Protein AF-A0A7C1IXC2-F1 (afdb_monomer)

Nearest PDB structures (foldseek):
  6eio-assembly1_A  TM=8.697E-01  e=2.582E-13  uncultured bacterium
  4y61-assembly1_A  TM=8.904E-01  e=3.342E-05  Mus musculus
  4yfe-assembly2_B  TM=8.820E-01  e=3.529E-05  Mus musculus
  7ceg-assembly1_A  TM=8.856E-01  e=4.385E-05  Mus musculus
  6mfa-assembly1_A  TM=8.092E-01  e=8.229E-04  Homo sapiens

Radius of gyration: 26.15 Å; Cα contacts (8 Å, |Δi|>4): 599; chains: 1; bounding box: 71×45×81 Å

Sequence (298 aa):
MRTPIKQFQQTKGGGMKKSLLRNAFYALALSFLVFGTAGWLGGCSDNSVQPESVAPSQPTNLTVVQVDSNTAQLAWSASADNVVVAGYNVYRGDTLPPPPVLIGTTPVNSFRDTTLVSGSTYTWTVEAFDCSGNLSARSDPADTGTIGPPPSDTAILRSAAAFAIFAAAGITNTGPSTVNGDMGMTPGTSVVGFPPGTLNGTLHVNDAVATQAKLDWQNAYNDLVGRACDVVSPSLNGTLTPQVYCFPSTAGVGTLTLSGAGVYVFQIGSALSSASNASVTLTNGATADKVFWVVGSS

Mean predicted aligned error: 16.31 Å

Secondary structure (DSSP, 8-state):
------------------------------------------------SS---PPPPPPEEEEEEEE-SS-EEEEEEPP--SS-EEEEEEEE--SSSSPPEEEEEESSSEEEE--PPTT-EEEEEEEEEETT--BPPPPPPEEEEESSSPPPTT-TTGGGGGEEEEESSEEE--SS-EEESEEEESS--EEE-TTTSEEES-EEESSHHHHHHHHHHHHHHHHHHHSPPSEES--SSSEE-SSEEEESS-EEEEEEEEESSS-EEEEEEEEEEEEEEEEEEEETT--GGGEEEEEEE-

Structure (mmCIF, N/CA/C/O backbone):
data_AF-A0A7C1IXC2-F1
#
_entry.id   AF-A0A7C1IXC2-F1
#
loop_
_atom_site.group_PDB
_atom_site.id
_atom_site.type_symbol
_atom_site.label_atom_id
_atom_site.label_alt_id
_atom_site.label_comp_id
_atom_site.label_asym_id
_atom_site.label_entity_id
_atom_site.label_seq_id
_atom_site.pdbx_PDB_ins_code
_atom_site.Cartn_x
_atom_site.Cartn_y
_atom_site.Cartn_z
_atom_site.occupancy
_atom_site.B_iso_or_equiv
_atom_site.auth_seq_id
_atom_site.auth_comp_id
_atom_site.auth_asym_id
_atom_site.auth_atom_id
_atom_site.pdbx_PDB_model_num
ATOM 1 N N . MET A 1 1 ? -5.588 0.864 45.689 1.00 35.81 1 MET A N 1
ATOM 2 C CA . MET A 1 1 ? -4.964 2.200 45.799 1.00 35.81 1 MET A CA 1
ATOM 3 C C . MET A 1 1 ? -4.538 2.632 44.404 1.00 35.81 1 MET A C 1
ATOM 5 O O . MET A 1 1 ? -3.725 1.953 43.798 1.00 35.81 1 MET A O 1
ATOM 9 N N . ARG A 1 2 ? -5.185 3.670 43.861 1.00 29.42 2 ARG A N 1
ATOM 10 C CA . ARG A 1 2 ? -4.834 4.337 42.591 1.00 29.42 2 ARG A CA 1
ATOM 11 C C . ARG A 1 2 ? -3.646 5.278 42.855 1.00 29.42 2 ARG A C 1
ATOM 13 O O . ARG A 1 2 ? -3.600 5.849 43.943 1.00 29.42 2 ARG A O 1
ATOM 20 N N . THR A 1 3 ? -2.692 5.463 41.935 1.00 24.84 3 THR A N 1
ATOM 21 C CA . THR A 1 3 ? -2.493 6.634 41.016 1.00 24.84 3 THR A CA 1
ATOM 22 C C . THR A 1 3 ? -0.949 6.795 40.836 1.00 24.84 3 THR A C 1
ATOM 24 O O . THR A 1 3 ? -0.255 6.349 41.750 1.00 24.84 3 THR A O 1
ATOM 27 N N . PRO A 1 4 ? -0.341 7.519 39.859 1.00 32.75 4 PRO A N 1
ATOM 28 C CA . PRO A 1 4 ? -0.565 7.704 38.411 1.00 32.75 4 PRO A CA 1
ATOM 29 C C . PRO A 1 4 ? 0.688 7.479 37.503 1.00 32.75 4 PRO A C 1
ATOM 31 O O . PRO A 1 4 ? 1.826 7.375 37.950 1.00 32.75 4 PRO A O 1
ATOM 34 N N . ILE A 1 5 ? 0.409 7.522 36.193 1.00 24.17 5 ILE A N 1
ATOM 35 C CA . ILE A 1 5 ? 1.200 7.966 35.021 1.00 24.17 5 ILE A CA 1
ATOM 36 C C . ILE A 1 5 ? 2.470 8.796 35.319 1.00 24.17 5 ILE A C 1
ATOM 38 O O . ILE A 1 5 ? 2.406 9.814 36.010 1.00 24.17 5 ILE A O 1
ATOM 42 N N . LYS A 1 6 ? 3.578 8.472 34.628 1.00 24.75 6 LYS A N 1
ATOM 43 C CA . LYS A 1 6 ? 4.598 9.457 34.225 1.00 24.75 6 LYS A CA 1
ATOM 44 C C . LYS A 1 6 ? 4.952 9.333 32.742 1.00 24.75 6 LYS A C 1
ATOM 46 O O . LYS A 1 6 ? 5.327 8.271 32.258 1.00 24.75 6 LYS A O 1
ATOM 51 N N . GLN A 1 7 ? 4.803 10.472 32.073 1.00 23.97 7 GLN A N 1
ATOM 52 C CA . GLN A 1 7 ? 5.211 10.797 30.714 1.00 23.97 7 GLN A CA 1
ATOM 53 C C . GLN A 1 7 ? 6.730 10.720 30.495 1.00 23.97 7 GLN A C 1
ATOM 55 O O . GLN A 1 7 ? 7.524 10.888 31.420 1.00 23.97 7 GLN A O 1
ATOM 60 N N . PHE A 1 8 ? 7.066 10.553 29.213 1.00 22.19 8 PHE A N 1
ATOM 61 C CA . PHE A 1 8 ? 8.256 10.997 28.486 1.00 22.19 8 PHE A CA 1
ATOM 62 C C . PHE A 1 8 ? 9.213 11.958 29.212 1.00 22.19 8 PHE A C 1
ATOM 64 O O . PHE A 1 8 ? 8.837 13.049 29.640 1.00 22.19 8 PHE A O 1
ATOM 71 N N . GLN A 1 9 ? 10.497 11.602 29.184 1.00 24.12 9 GLN A N 1
ATOM 72 C CA . GLN A 1 9 ? 11.625 12.521 29.324 1.00 24.12 9 GLN A CA 1
ATOM 73 C C . GLN A 1 9 ? 12.635 12.202 28.214 1.00 24.12 9 GLN A C 1
ATOM 75 O O . GLN A 1 9 ? 13.296 11.168 28.232 1.00 24.12 9 GLN A O 1
ATOM 80 N N . GLN A 1 10 ? 12.727 13.105 27.239 1.00 24.91 10 GLN A N 1
ATOM 81 C CA . GLN A 1 10 ? 13.863 13.233 26.334 1.00 24.91 10 GLN A CA 1
ATOM 82 C C . GLN A 1 10 ? 14.976 13.948 27.109 1.00 24.91 10 GLN A C 1
ATOM 84 O O . GLN A 1 10 ? 14.790 15.088 27.531 1.00 24.91 10 GLN A O 1
ATOM 89 N N . THR A 1 11 ? 16.129 13.310 27.304 1.00 28.92 11 THR A N 1
ATOM 90 C CA . THR A 1 11 ? 17.316 13.974 27.860 1.00 28.92 11 THR A CA 1
ATOM 91 C C . THR A 1 11 ? 18.296 14.321 26.741 1.00 28.92 11 THR A C 1
ATOM 93 O O . THR A 1 11 ? 18.667 13.493 25.911 1.00 28.92 11 THR A O 1
ATOM 96 N N . LYS A 1 12 ? 18.684 15.600 26.705 1.00 26.12 12 LYS A N 1
ATOM 97 C CA . LYS A 1 12 ? 19.646 16.209 25.782 1.00 26.12 12 LYS A CA 1
ATOM 98 C C . LYS A 1 12 ? 20.901 16.593 26.572 1.00 26.12 12 LYS A C 1
ATOM 100 O O . LYS A 1 12 ? 20.788 17.231 27.613 1.00 26.12 12 LYS A O 1
ATOM 105 N N . GLY A 1 13 ? 22.072 16.271 26.020 1.00 27.61 13 GLY A N 1
ATOM 106 C CA . GLY A 1 13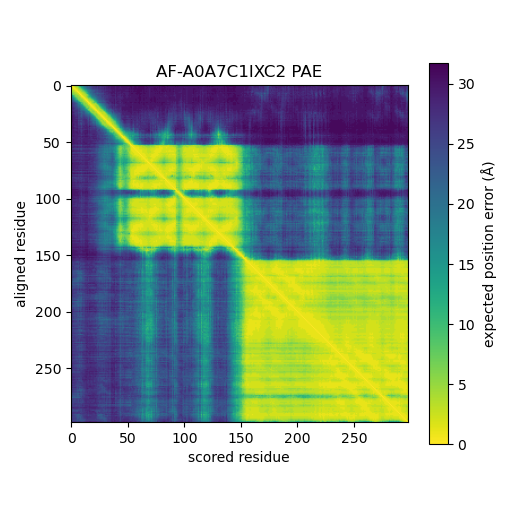 ? 23.402 16.700 26.482 1.00 27.61 13 GLY A CA 1
ATOM 107 C C . GLY A 1 13 ? 24.223 15.537 27.046 1.00 27.61 13 GLY A C 1
ATOM 108 O O . GLY A 1 13 ? 23.727 14.766 27.849 1.00 27.61 13 GLY A O 1
ATOM 109 N N . GLY A 1 14 ? 25.480 15.307 26.685 1.00 25.05 14 GLY A N 1
ATOM 110 C CA . GLY A 1 14 ? 26.416 15.992 25.803 1.00 25.05 14 GLY A CA 1
ATOM 111 C C . GLY A 1 14 ? 27.758 15.269 25.960 1.00 25.05 14 GLY A C 1
ATOM 112 O O . GLY A 1 14 ? 28.142 14.918 27.071 1.00 25.05 14 GLY A O 1
ATOM 113 N N . GLY A 1 15 ? 28.451 14.988 24.858 1.00 25.72 15 GLY A N 1
ATOM 114 C CA . GLY A 1 15 ? 29.711 14.246 24.891 1.00 25.72 15 GLY A CA 1
ATOM 115 C C . GLY A 1 15 ? 30.224 13.923 23.495 1.00 25.72 15 GLY A C 1
ATOM 116 O O . GLY A 1 15 ? 30.281 12.763 23.106 1.00 25.72 15 GLY A O 1
ATOM 117 N N . MET A 1 16 ? 30.573 14.954 22.719 1.00 22.44 16 MET A N 1
ATOM 118 C CA . MET A 1 16 ? 31.291 14.777 21.455 1.00 22.44 16 MET A CA 1
ATOM 119 C C . MET A 1 16 ? 32.694 14.231 21.736 1.00 22.44 16 MET A C 1
ATOM 121 O O . MET A 1 16 ? 33.599 14.979 22.102 1.00 22.44 16 MET A O 1
ATOM 125 N N . LYS A 1 17 ? 32.890 12.931 21.514 1.00 28.75 17 LYS A N 1
ATOM 126 C CA . LYS A 1 17 ? 34.211 12.363 21.240 1.00 28.75 17 LYS A CA 1
ATOM 127 C C . LYS A 1 17 ? 34.357 12.241 19.727 1.00 28.75 17 LYS A C 1
ATOM 129 O O . LYS A 1 17 ? 33.698 11.424 19.094 1.00 28.75 17 LYS A O 1
ATOM 134 N N . LYS A 1 18 ? 35.208 13.096 19.152 1.00 27.45 18 LYS A N 1
ATOM 135 C CA . LYS A 1 18 ? 35.688 12.974 17.773 1.00 27.45 18 LYS A CA 1
ATOM 136 C C . LYS A 1 18 ? 36.485 11.675 17.654 1.00 27.45 18 LYS A C 1
ATOM 138 O O . LYS A 1 18 ? 37.585 11.579 18.183 1.00 27.45 18 LYS A O 1
ATOM 143 N N . SER A 1 19 ? 35.936 10.708 16.936 1.00 24.22 19 SER A N 1
ATOM 144 C CA . SER A 1 19 ? 36.700 9.663 16.268 1.00 24.22 19 SER A CA 1
ATOM 145 C C . SER A 1 19 ? 35.993 9.378 14.954 1.00 24.22 19 SER A C 1
ATOM 147 O O . SER A 1 19 ? 34.822 9.014 14.940 1.00 24.22 19 SER A O 1
ATOM 149 N N . LEU A 1 20 ? 36.714 9.647 13.870 1.00 26.30 20 LEU A N 1
ATOM 150 C CA . LEU A 1 20 ? 36.364 9.386 12.479 1.00 26.30 20 LEU A CA 1
ATOM 151 C C . LEU A 1 20 ? 35.671 8.031 12.317 1.00 26.30 20 LEU A C 1
ATOM 153 O O . LEU A 1 20 ? 36.182 7.065 12.866 1.00 26.30 20 LEU A O 1
ATOM 157 N N . LEU A 1 21 ? 34.592 7.964 11.527 1.00 24.42 21 LEU A N 1
ATOM 158 C CA . LEU A 1 21 ? 34.269 6.838 10.639 1.00 24.42 21 LEU A CA 1
ATOM 159 C C . LEU A 1 21 ? 33.118 7.227 9.682 1.00 24.42 21 LEU A C 1
ATOM 161 O O . LEU A 1 21 ? 31.994 7.499 10.085 1.00 24.42 21 LEU A O 1
ATOM 165 N N . ARG A 1 22 ? 33.515 7.313 8.408 1.00 28.02 22 ARG A N 1
ATOM 166 C CA . ARG A 1 22 ? 32.809 7.250 7.115 1.00 28.02 22 ARG A CA 1
ATOM 167 C C . ARG A 1 22 ? 31.275 7.108 7.081 1.00 28.02 22 ARG A C 1
ATOM 169 O O . ARG A 1 22 ? 30.705 6.178 7.637 1.00 28.02 22 ARG A O 1
ATOM 176 N N . ASN A 1 23 ? 30.678 7.956 6.235 1.00 23.94 23 ASN A N 1
ATOM 177 C CA . ASN A 1 23 ? 29.365 7.811 5.600 1.00 23.94 23 ASN A CA 1
ATOM 178 C C . ASN A 1 23 ? 29.093 6.363 5.158 1.00 23.94 23 ASN A C 1
ATOM 180 O O . ASN A 1 23 ? 29.717 5.871 4.217 1.00 23.94 23 ASN A O 1
ATOM 184 N N . ALA A 1 24 ? 28.125 5.714 5.800 1.00 24.58 24 ALA A N 1
ATOM 185 C CA . ALA A 1 24 ? 27.505 4.498 5.302 1.00 24.58 24 ALA A CA 1
ATOM 186 C C . ALA A 1 24 ? 26.377 4.888 4.335 1.00 24.58 24 ALA A C 1
ATOM 188 O O . ALA A 1 24 ? 25.248 5.149 4.745 1.00 24.58 24 ALA A O 1
ATOM 189 N N . PHE A 1 25 ? 26.699 4.956 3.043 1.00 26.06 25 PHE A N 1
ATOM 190 C CA . PHE A 1 25 ? 25.700 4.742 2.001 1.00 26.06 25 PHE A CA 1
ATOM 191 C C . PHE A 1 25 ? 25.325 3.257 2.043 1.00 26.06 25 PHE A C 1
ATOM 193 O O . PHE A 1 25 ? 26.186 2.393 1.884 1.00 26.06 25 PHE A O 1
ATOM 200 N N . TYR A 1 26 ? 24.051 2.964 2.295 1.00 22.41 26 TYR A N 1
ATOM 201 C CA . TYR A 1 26 ? 23.501 1.622 2.148 1.00 22.41 26 TYR A CA 1
ATOM 202 C C . TYR A 1 26 ? 23.489 1.258 0.658 1.00 22.41 26 TYR A C 1
ATOM 204 O O . TYR A 1 26 ? 22.604 1.673 -0.083 1.00 22.41 26 TYR A O 1
ATOM 212 N N . ALA A 1 27 ? 24.484 0.487 0.227 1.00 22.69 27 ALA A N 1
ATOM 213 C CA . ALA A 1 27 ? 24.379 -0.363 -0.948 1.00 22.69 27 ALA A CA 1
ATOM 214 C C . ALA A 1 27 ? 23.767 -1.689 -0.484 1.00 22.69 27 ALA A C 1
ATOM 216 O O . ALA A 1 27 ? 24.377 -2.416 0.301 1.00 22.69 27 ALA A O 1
ATOM 217 N N . LEU A 1 28 ? 22.550 -1.995 -0.931 1.00 24.67 28 LEU A N 1
ATOM 218 C CA . LEU A 1 28 ? 21.996 -3.336 -0.785 1.00 24.67 28 LEU A CA 1
ATOM 219 C C . LEU A 1 28 ? 22.664 -4.213 -1.851 1.00 24.67 28 LEU A C 1
ATOM 221 O O . LEU A 1 28 ? 22.266 -4.228 -3.010 1.00 24.67 28 LEU A O 1
ATOM 225 N N . ALA A 1 29 ? 23.738 -4.889 -1.452 1.00 24.17 29 ALA A N 1
ATOM 226 C CA . ALA A 1 29 ? 24.282 -6.016 -2.187 1.00 24.17 29 ALA A CA 1
ATOM 227 C C . ALA A 1 29 ? 23.335 -7.209 -1.996 1.00 24.17 29 ALA A C 1
ATOM 229 O O . ALA A 1 29 ? 23.138 -7.665 -0.869 1.00 24.17 29 ALA A O 1
ATOM 230 N N . LEU A 1 30 ? 22.753 -7.714 -3.083 1.00 24.73 30 LEU A N 1
ATOM 231 C CA . LEU A 1 30 ? 22.139 -9.038 -3.107 1.00 24.73 30 LEU A CA 1
ATOM 232 C C . LEU A 1 30 ? 23.127 -9.989 -3.790 1.00 24.73 30 LEU A C 1
ATOM 234 O O . LEU A 1 30 ? 23.385 -9.864 -4.985 1.00 24.73 30 LEU A O 1
ATOM 238 N N . SER A 1 31 ? 23.683 -10.928 -3.024 1.00 28.64 31 SER A N 1
ATOM 239 C CA . SER A 1 31 ? 24.556 -11.988 -3.532 1.00 28.64 31 SER A CA 1
ATOM 240 C C . SER A 1 31 ? 23.881 -13.354 -3.382 1.00 28.64 31 SER A C 1
ATOM 242 O O . SER A 1 31 ? 23.710 -13.837 -2.270 1.00 28.64 31 SER A O 1
ATOM 244 N N . PHE A 1 32 ? 23.578 -13.943 -4.542 1.00 27.11 32 PHE A N 1
ATOM 245 C CA . PHE A 1 32 ? 23.607 -15.361 -4.930 1.00 27.11 32 PHE A CA 1
ATOM 246 C C . PHE A 1 32 ? 22.797 -16.439 -4.185 1.00 27.11 32 PHE A C 1
ATOM 248 O O . PHE A 1 32 ? 23.094 -16.822 -3.058 1.00 27.11 32 PHE A O 1
ATOM 255 N N . LEU A 1 33 ? 21.967 -17.135 -4.974 1.00 25.70 33 LEU A N 1
ATOM 256 C CA . LEU A 1 33 ? 21.911 -18.596 -4.936 1.00 25.70 33 LEU A CA 1
ATOM 257 C C . LEU A 1 33 ? 21.921 -19.155 -6.364 1.00 25.70 33 LEU A C 1
ATOM 259 O O . LEU A 1 33 ? 21.027 -18.901 -7.167 1.00 25.70 33 LEU A O 1
ATOM 263 N N . VAL A 1 34 ? 22.984 -19.896 -6.670 1.00 31.62 34 VAL A N 1
ATOM 264 C CA . VAL A 1 34 ? 23.102 -20.750 -7.851 1.00 31.62 34 VAL A CA 1
ATOM 265 C C . VAL A 1 34 ? 22.237 -21.986 -7.607 1.00 31.62 34 VAL A C 1
ATOM 267 O O . VAL A 1 34 ? 22.517 -22.750 -6.688 1.00 31.62 34 VAL A O 1
ATOM 270 N N . PHE A 1 35 ? 21.245 -22.227 -8.461 1.00 34.16 35 PHE A N 1
ATOM 271 C CA . PHE A 1 35 ? 20.795 -23.583 -8.764 1.00 34.16 35 PHE A CA 1
ATOM 272 C C . PHE A 1 35 ? 21.113 -23.855 -10.227 1.00 34.16 35 PHE A C 1
ATOM 274 O O . PHE A 1 35 ? 20.468 -23.336 -11.134 1.00 34.16 35 PHE A O 1
ATOM 281 N N . GLY A 1 36 ? 22.145 -24.665 -10.447 1.00 30.14 36 GLY A N 1
ATOM 282 C CA . GLY A 1 36 ? 22.363 -25.295 -11.733 1.00 30.14 36 GLY A CA 1
ATOM 283 C C . GLY A 1 36 ? 21.300 -26.363 -11.962 1.00 30.14 36 GLY A C 1
ATOM 284 O O . GLY A 1 36 ? 21.203 -27.319 -11.199 1.00 30.14 36 GLY A O 1
ATOM 285 N N . THR A 1 37 ? 20.563 -26.237 -13.058 1.00 32.25 37 THR A N 1
ATOM 286 C CA . THR A 1 37 ? 20.347 -27.373 -13.956 1.00 32.25 37 THR A CA 1
ATOM 287 C C . THR A 1 37 ? 20.748 -26.905 -15.350 1.00 32.25 37 THR A C 1
ATOM 289 O O . THR A 1 37 ? 20.451 -25.785 -15.757 1.00 32.25 37 THR A O 1
ATOM 292 N N . ALA A 1 38 ? 21.574 -27.713 -16.005 1.00 38.53 38 ALA A N 1
ATOM 293 C CA . ALA A 1 38 ? 22.272 -27.375 -17.233 1.00 38.53 38 ALA A CA 1
ATOM 294 C C . ALA A 1 38 ? 21.306 -27.008 -18.371 1.00 38.53 38 ALA A C 1
ATOM 296 O O . ALA A 1 38 ? 20.404 -27.773 -18.703 1.00 38.53 38 ALA A O 1
ATOM 297 N N . GLY A 1 39 ? 21.559 -25.860 -18.998 1.00 34.97 39 GLY A N 1
ATOM 298 C CA . GLY A 1 39 ? 20.841 -25.376 -20.171 1.00 34.97 39 GLY A CA 1
ATOM 299 C C . GLY A 1 39 ? 21.551 -24.172 -20.782 1.00 34.97 39 GLY A C 1
ATOM 300 O O . GLY A 1 39 ? 21.072 -23.057 -20.656 1.00 34.97 39 GLY A O 1
ATOM 301 N N . TRP A 1 40 ? 22.696 -24.441 -21.418 1.00 32.59 40 TRP A N 1
ATOM 302 C CA . TRP A 1 40 ? 23.497 -23.552 -22.275 1.00 32.59 40 TRP A CA 1
ATOM 303 C C . TRP A 1 40 ? 24.165 -22.333 -21.613 1.00 32.59 40 TRP A C 1
ATOM 305 O O . TRP A 1 40 ? 23.626 -21.235 -21.533 1.00 32.59 40 TRP A O 1
ATOM 315 N N . LEU A 1 41 ? 25.437 -22.530 -21.245 1.00 39.84 41 LEU A N 1
ATOM 316 C CA . LEU A 1 41 ? 26.442 -21.470 -21.166 1.00 39.84 41 LEU A CA 1
ATOM 317 C C . LEU A 1 41 ? 26.639 -20.868 -22.567 1.00 39.84 41 LEU A C 1
ATOM 319 O O . LEU A 1 41 ? 27.466 -21.346 -23.341 1.00 39.84 41 LEU A O 1
ATOM 323 N N . GLY A 1 42 ? 25.908 -19.806 -22.888 1.00 45.84 42 GLY A N 1
ATOM 324 C CA . GLY A 1 42 ? 26.356 -18.822 -23.872 1.00 45.84 42 GLY A CA 1
ATOM 325 C C . GLY A 1 42 ? 27.424 -17.942 -23.229 1.00 45.84 42 GLY A C 1
ATOM 326 O O . GLY A 1 42 ? 27.159 -16.794 -22.895 1.00 45.84 42 GLY A O 1
ATOM 327 N N . GLY A 1 43 ? 28.597 -18.509 -22.941 1.00 47.22 43 GLY A N 1
ATOM 328 C CA . GLY A 1 43 ? 29.726 -17.735 -22.441 1.00 47.22 43 GLY A CA 1
ATOM 329 C C . GLY A 1 43 ? 30.221 -16.793 -23.533 1.00 47.22 43 GLY A C 1
ATOM 330 O O . GLY A 1 43 ? 30.548 -17.253 -24.627 1.00 47.22 43 GLY A O 1
ATOM 331 N N . CYS A 1 44 ? 30.296 -15.497 -23.225 1.00 55.03 44 CYS A N 1
ATOM 332 C CA . CYS A 1 44 ? 31.112 -14.538 -23.962 1.00 55.03 44 CYS A CA 1
ATOM 333 C C . CYS A 1 44 ? 32.548 -15.082 -24.034 1.00 55.03 44 CYS A C 1
ATOM 335 O O . CYS A 1 44 ? 33.315 -14.942 -23.084 1.00 55.03 44 CYS A O 1
ATOM 337 N N . SER A 1 45 ? 32.901 -15.766 -25.118 1.00 51.44 45 SER A N 1
ATOM 338 C CA . SER A 1 45 ? 34.289 -16.102 -25.427 1.00 51.44 45 SER A CA 1
ATOM 339 C C . SER A 1 45 ? 34.698 -15.236 -26.602 1.00 51.44 45 SER A C 1
ATOM 341 O O . SER A 1 45 ? 34.644 -15.650 -27.757 1.00 51.44 45 SER A O 1
ATOM 343 N N . ASP A 1 46 ? 35.049 -13.991 -26.290 1.00 52.56 46 ASP A N 1
ATOM 344 C CA . ASP A 1 46 ? 35.765 -13.152 -27.237 1.00 52.56 46 ASP A CA 1
ATOM 345 C C . ASP A 1 46 ? 37.189 -13.707 -27.357 1.00 52.56 46 ASP A C 1
ATOM 347 O O . ASP A 1 46 ? 38.001 -13.614 -26.437 1.00 52.56 46 ASP A O 1
ATOM 351 N N . ASN A 1 47 ? 37.448 -14.395 -28.468 1.00 53.47 47 ASN A N 1
ATOM 352 C CA . ASN A 1 47 ? 38.745 -14.986 -28.783 1.00 53.47 47 ASN A CA 1
ATOM 353 C C . ASN A 1 47 ? 39.549 -14.084 -29.741 1.00 53.47 47 ASN A C 1
ATOM 355 O O . ASN A 1 47 ? 40.428 -14.569 -30.459 1.00 53.47 47 ASN A O 1
ATOM 359 N N . SER A 1 48 ? 39.226 -12.786 -29.799 1.00 53.47 48 SER A N 1
ATOM 360 C CA . SER A 1 48 ? 39.930 -11.797 -30.610 1.00 53.47 48 SER A CA 1
ATOM 361 C C . SER A 1 48 ? 41.020 -11.074 -29.796 1.00 53.47 48 SER A C 1
ATOM 363 O O . SER A 1 48 ? 40.874 -10.761 -28.620 1.00 53.47 48 SER A O 1
ATOM 365 N N . VAL A 1 49 ? 42.188 -10.851 -30.411 1.00 47.41 49 VAL A N 1
ATOM 366 C CA . VAL A 1 49 ? 43.384 -10.235 -29.784 1.00 47.41 49 VAL A CA 1
ATOM 367 C C . VAL A 1 49 ? 43.381 -8.700 -29.961 1.00 47.41 49 VAL A C 1
ATOM 369 O O . VAL A 1 49 ? 44.421 -8.044 -30.042 1.00 47.41 49 VAL A O 1
ATOM 372 N N . GLN A 1 50 ? 42.206 -8.080 -30.045 1.00 45.62 50 GLN A N 1
ATOM 373 C CA . GLN A 1 50 ? 42.063 -6.624 -30.096 1.00 45.62 50 GLN A CA 1
ATOM 374 C C . GLN A 1 50 ? 40.962 -6.208 -29.122 1.00 45.62 50 GLN A C 1
ATOM 376 O O . GLN A 1 50 ? 39.873 -6.755 -29.232 1.00 45.62 50 GLN A O 1
ATOM 381 N N . PRO A 1 51 ? 41.204 -5.264 -28.188 1.00 50.91 51 PRO A N 1
ATOM 382 C CA . PRO A 1 51 ? 40.111 -4.673 -27.434 1.00 50.91 51 PRO A CA 1
ATOM 383 C C . PRO A 1 51 ? 39.198 -3.977 -28.437 1.00 50.91 51 PRO A C 1
ATOM 385 O O . PRO A 1 51 ? 39.554 -2.950 -29.018 1.00 50.91 51 PRO A O 1
ATOM 388 N N . GLU A 1 52 ? 38.057 -4.589 -28.697 1.00 62.47 52 GLU A N 1
ATOM 389 C CA . GLU A 1 52 ? 37.056 -4.004 -29.556 1.00 62.47 52 GLU A CA 1
ATOM 390 C C . GLU A 1 52 ? 36.443 -2.791 -28.857 1.00 62.47 52 GLU A C 1
ATOM 392 O O . GLU A 1 52 ? 36.009 -2.866 -27.707 1.00 62.47 52 GLU A O 1
ATOM 397 N N . SER A 1 53 ? 36.473 -1.648 -29.539 1.00 69.19 53 SER A N 1
ATOM 398 C CA . SER A 1 53 ? 36.021 -0.360 -29.001 1.00 69.19 53 SER A CA 1
ATOM 399 C C . SER A 1 53 ? 34.700 0.118 -29.601 1.00 69.19 53 SER A C 1
ATOM 401 O O . SER A 1 53 ? 34.308 1.267 -29.385 1.00 69.19 53 SER A O 1
ATOM 403 N N . VAL A 1 54 ? 34.035 -0.720 -30.398 1.00 85.50 54 VAL A N 1
ATOM 404 C CA . VAL A 1 54 ? 32.753 -0.377 -31.010 1.00 85.50 54 VAL A CA 1
ATOM 405 C C . VAL A 1 54 ? 31.658 -0.718 -30.012 1.00 85.50 54 VAL A C 1
ATOM 407 O O . VAL A 1 54 ? 31.571 -1.840 -29.542 1.00 85.50 54 VAL A O 1
ATOM 410 N N . ALA A 1 55 ? 30.858 0.278 -29.645 1.00 88.06 55 ALA A N 1
ATOM 411 C CA . ALA A 1 55 ? 29.699 0.058 -28.796 1.00 88.06 55 ALA A CA 1
ATOM 412 C C . ALA A 1 55 ? 28.509 -0.461 -29.619 1.00 88.06 55 ALA A C 1
ATOM 414 O O . ALA A 1 55 ? 28.343 -0.031 -30.770 1.00 88.06 55 ALA A O 1
ATOM 415 N N . PRO A 1 56 ? 27.604 -1.242 -29.002 1.00 95.06 56 PRO A N 1
ATOM 416 C CA . PRO A 1 56 ? 26.357 -1.633 -29.637 1.00 95.06 56 PRO A CA 1
ATOM 417 C C . PRO A 1 56 ? 25.530 -0.437 -30.117 1.00 95.06 56 PRO A C 1
ATOM 419 O O . PRO A 1 56 ? 25.570 0.663 -29.551 1.00 95.06 56 PRO A O 1
ATOM 422 N N . SER A 1 57 ? 24.686 -0.664 -31.122 1.00 95.94 57 SER A N 1
ATOM 423 C CA . SER A 1 57 ? 23.713 0.333 -31.559 1.00 95.94 57 SER A CA 1
ATOM 424 C C . SER A 1 57 ? 22.714 0.661 -30.442 1.00 95.94 57 SER A C 1
ATOM 426 O O . SER A 1 57 ? 22.356 -0.189 -29.625 1.00 95.94 57 SER A O 1
ATOM 428 N N . GLN A 1 58 ? 22.194 1.887 -30.437 1.00 96.00 58 GLN A N 1
ATOM 429 C CA . GLN A 1 58 ? 21.126 2.301 -29.521 1.00 96.00 58 GLN A CA 1
ATOM 430 C C . GLN A 1 58 ? 19.894 1.377 -29.666 1.00 96.00 58 GLN A C 1
ATOM 432 O O . GLN A 1 58 ? 19.468 1.122 -30.799 1.00 96.00 58 GLN A O 1
ATOM 437 N N . PRO A 1 59 ? 19.300 0.878 -28.564 1.00 97.31 59 PRO A N 1
ATOM 438 C CA . PRO A 1 59 ? 18.005 0.206 -28.609 1.00 97.31 59 PRO A CA 1
ATOM 439 C C . PRO A 1 59 ? 16.915 1.164 -29.100 1.00 97.31 59 PRO A C 1
ATOM 441 O O . PRO A 1 59 ? 16.873 2.328 -28.700 1.00 97.31 59 PRO A O 1
ATOM 444 N N . THR A 1 60 ? 16.004 0.681 -29.943 1.00 96.88 60 TH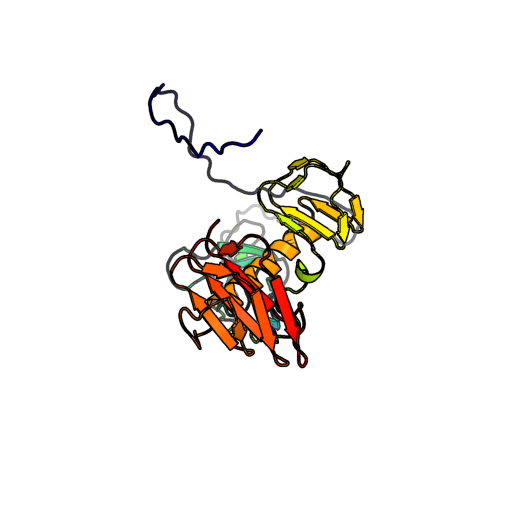R A N 1
ATOM 445 C CA . THR A 1 60 ? 14.921 1.495 -30.530 1.00 96.88 60 THR A CA 1
ATOM 446 C C . THR A 1 60 ? 13.549 0.892 -30.243 1.00 96.88 60 THR A C 1
ATOM 448 O O . THR A 1 60 ? 13.443 -0.260 -29.819 1.00 96.88 60 THR A O 1
ATOM 451 N N . ASN A 1 61 ? 12.482 1.667 -30.467 1.00 94.06 61 ASN A N 1
ATOM 452 C CA . ASN A 1 61 ? 11.091 1.248 -30.241 1.00 94.06 61 ASN A CA 1
ATOM 453 C C . ASN A 1 61 ? 10.846 0.693 -28.827 1.00 94.06 61 ASN A C 1
ATOM 455 O O . ASN A 1 61 ? 10.127 -0.296 -28.665 1.00 94.06 61 ASN A O 1
ATOM 459 N N . LEU A 1 62 ? 11.472 1.294 -27.808 1.00 96.19 62 LEU A N 1
ATOM 460 C CA . LEU A 1 62 ? 11.141 0.968 -26.427 1.00 96.19 62 LEU A CA 1
ATOM 461 C C . LEU A 1 62 ? 9.667 1.294 -26.198 1.00 96.19 62 LEU A C 1
ATOM 463 O O . LEU A 1 62 ? 9.216 2.409 -26.447 1.00 96.19 62 LEU A O 1
ATOM 467 N N . THR A 1 63 ? 8.919 0.300 -25.745 1.00 92.62 63 THR A N 1
ATOM 468 C CA . THR A 1 63 ? 7.490 0.420 -25.491 1.00 92.62 63 THR A CA 1
ATOM 469 C C . THR A 1 63 ? 7.113 -0.331 -24.230 1.00 92.62 63 THR A C 1
ATOM 471 O O . THR A 1 63 ? 7.691 -1.362 -23.874 1.00 92.62 63 THR A O 1
ATOM 474 N N . VAL A 1 64 ? 6.103 0.200 -23.557 1.00 91.50 64 VAL A N 1
ATOM 475 C CA . VAL A 1 64 ? 5.404 -0.479 -22.477 1.00 91.50 64 VAL A CA 1
ATOM 476 C C . VAL A 1 64 ? 4.273 -1.278 -23.122 1.00 91.50 64 VAL A C 1
ATOM 478 O O . VAL A 1 64 ? 3.319 -0.699 -23.636 1.00 91.50 64 VAL A O 1
ATOM 481 N N . VAL A 1 65 ? 4.387 -2.605 -23.139 1.00 86.38 65 VAL A N 1
ATOM 482 C CA . VAL A 1 65 ? 3.447 -3.486 -23.859 1.00 86.38 65 VAL A CA 1
ATOM 483 C C . VAL A 1 65 ? 2.310 -4.007 -22.981 1.00 86.38 65 VAL A C 1
ATOM 485 O O . VAL A 1 65 ? 1.268 -4.402 -23.497 1.00 86.38 65 VAL A O 1
ATOM 488 N N . GLN A 1 66 ? 2.491 -4.000 -21.659 1.00 79.19 66 GLN A N 1
ATOM 489 C CA . GLN A 1 66 ? 1.450 -4.343 -20.692 1.00 79.19 66 GLN A CA 1
ATOM 490 C C . GLN A 1 66 ? 1.672 -3.571 -19.394 1.00 79.19 66 GLN A C 1
ATOM 492 O O . GLN A 1 66 ? 2.800 -3.477 -18.910 1.00 79.19 66 GLN A O 1
ATOM 497 N N . VAL A 1 67 ? 0.585 -3.070 -18.813 1.00 81.19 67 VAL A N 1
ATOM 498 C CA . VAL A 1 67 ? 0.575 -2.420 -17.502 1.00 81.19 67 VAL A CA 1
ATOM 499 C C . VAL A 1 67 ? -0.473 -3.097 -16.641 1.00 81.19 67 VAL A C 1
ATOM 501 O O . VAL A 1 67 ? -1.642 -3.155 -17.015 1.00 81.19 67 VAL A O 1
ATOM 504 N N . ASP A 1 68 ? -0.052 -3.571 -15.475 1.00 74.00 68 ASP A N 1
ATOM 505 C CA . ASP A 1 68 ? -0.950 -4.004 -14.415 1.00 74.00 68 ASP A CA 1
ATOM 506 C C . ASP A 1 68 ? -0.799 -3.067 -13.210 1.00 74.00 68 ASP A C 1
ATOM 508 O O . ASP A 1 68 ? -0.068 -2.083 -13.215 1.00 74.00 68 ASP A O 1
ATOM 512 N N . SER A 1 69 ? -1.483 -3.398 -12.127 1.00 69.19 69 SER A N 1
ATOM 513 C CA . SER A 1 69 ? -1.627 -2.542 -10.951 1.00 69.19 69 SER A CA 1
ATOM 514 C C . SER A 1 69 ? -0.355 -2.316 -10.100 1.00 69.19 69 SER A C 1
ATOM 516 O O . SER A 1 69 ? -0.416 -1.591 -9.109 1.00 69.19 69 SER A O 1
ATOM 518 N N . ASN A 1 70 ? 0.762 -2.978 -10.413 1.00 72.50 70 ASN A N 1
ATOM 519 C CA . ASN A 1 70 ? 2.091 -2.791 -9.798 1.00 72.50 70 ASN A CA 1
ATOM 520 C C . ASN A 1 70 ? 3.247 -3.262 -10.703 1.00 72.50 70 ASN A C 1
ATOM 522 O O . ASN A 1 70 ? 4.389 -3.384 -10.248 1.00 72.50 70 ASN A O 1
ATOM 526 N N . THR A 1 71 ? 2.960 -3.574 -11.968 1.00 80.25 71 THR A N 1
ATOM 527 C CA . THR A 1 71 ? 3.945 -4.151 -12.881 1.00 80.25 71 THR A CA 1
ATOM 528 C C . THR A 1 71 ? 3.819 -3.555 -14.269 1.00 80.25 71 THR A C 1
ATOM 530 O O . THR A 1 71 ? 2.706 -3.305 -14.729 1.00 80.25 71 THR A O 1
ATOM 533 N N . ALA A 1 72 ? 4.945 -3.395 -14.954 1.00 88.62 72 ALA A N 1
ATOM 534 C CA . ALA A 1 72 ? 4.987 -3.022 -16.360 1.00 88.62 72 ALA A CA 1
ATOM 535 C C . ALA A 1 72 ? 5.869 -4.007 -17.126 1.00 88.62 72 ALA A C 1
ATOM 537 O O . ALA A 1 72 ? 6.975 -4.341 -16.692 1.00 88.62 72 ALA A O 1
ATOM 538 N N . GLN A 1 73 ? 5.369 -4.478 -18.264 1.00 91.50 73 GLN A N 1
ATOM 539 C CA . GLN A 1 73 ? 6.142 -5.256 -19.220 1.00 91.50 73 GLN A CA 1
ATOM 540 C C . GLN A 1 73 ? 6.676 -4.314 -20.293 1.00 91.50 73 GLN A C 1
ATOM 542 O O . GLN A 1 73 ? 5.907 -3.654 -20.992 1.00 91.50 73 GLN A O 1
ATOM 547 N N . LEU A 1 74 ? 7.996 -4.288 -20.432 1.00 95.25 74 LEU A N 1
ATOM 548 C CA . LEU A 1 74 ? 8.711 -3.522 -21.443 1.00 95.25 74 LEU A CA 1
ATOM 549 C C . LEU A 1 74 ? 9.163 -4.449 -22.570 1.00 95.25 74 LEU A C 1
ATOM 551 O O . LEU A 1 74 ? 9.530 -5.604 -22.318 1.00 95.25 74 LEU A O 1
ATOM 555 N N . ALA A 1 75 ? 9.172 -3.922 -23.791 1.00 94.56 75 ALA A N 1
ATOM 556 C CA . ALA A 1 75 ? 9.770 -4.549 -24.962 1.00 94.56 75 ALA A CA 1
ATOM 557 C C . ALA A 1 75 ? 10.442 -3.491 -25.846 1.00 94.56 75 ALA A C 1
ATOM 559 O O . ALA A 1 75 ? 10.007 -2.340 -25.891 1.00 94.56 75 ALA A O 1
ATOM 560 N N . TRP A 1 76 ? 11.502 -3.879 -26.549 1.00 97.62 76 TRP A N 1
ATOM 561 C CA . TRP A 1 76 ? 12.213 -3.006 -27.488 1.00 97.62 76 TRP A CA 1
ATOM 562 C C . TRP A 1 76 ? 12.768 -3.795 -28.675 1.00 97.62 76 TRP A C 1
ATOM 564 O O . TRP A 1 76 ? 12.806 -5.026 -28.684 1.00 97.62 76 TRP A O 1
ATOM 574 N N . SER A 1 77 ? 13.200 -3.075 -29.707 1.00 96.38 77 SER A N 1
ATOM 575 C CA . SER A 1 77 ? 13.911 -3.658 -30.845 1.00 96.38 77 SER A CA 1
ATOM 576 C C . SER A 1 77 ? 15.369 -3.930 -30.481 1.00 96.38 77 SER A C 1
ATOM 578 O O . SER A 1 77 ? 16.018 -3.106 -29.836 1.00 96.38 77 SER A O 1
ATOM 580 N N . ALA A 1 78 ? 15.878 -5.093 -30.892 1.00 92.38 78 ALA A N 1
ATOM 581 C CA . ALA A 1 78 ? 17.238 -5.514 -30.578 1.00 92.38 78 ALA A CA 1
ATOM 582 C C . ALA A 1 78 ? 18.286 -4.574 -31.196 1.00 92.38 78 ALA A C 1
ATOM 584 O O . ALA A 1 78 ? 18.169 -4.168 -32.352 1.00 92.38 78 ALA A O 1
ATOM 585 N N . SER A 1 79 ? 19.320 -4.269 -30.418 1.00 95.31 79 SER A N 1
ATOM 586 C CA . SER A 1 79 ? 20.545 -3.624 -30.894 1.00 95.31 79 SER A CA 1
ATOM 587 C C . SER A 1 79 ?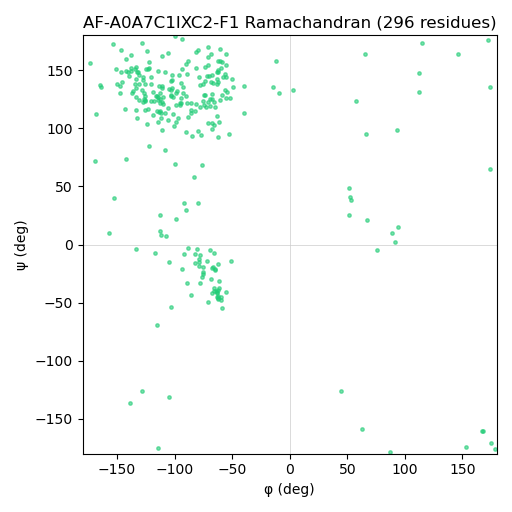 21.384 -4.564 -31.760 1.00 95.31 79 SER A C 1
ATOM 589 O O . SER A 1 79 ? 21.331 -5.783 -31.593 1.00 95.31 79 SER A O 1
ATOM 591 N N . ALA A 1 80 ? 22.189 -3.986 -32.647 1.00 91.56 80 ALA A N 1
ATOM 592 C CA . ALA A 1 80 ? 23.219 -4.681 -33.402 1.00 91.56 80 ALA A CA 1
ATOM 593 C C . ALA A 1 80 ? 24.603 -4.277 -32.893 1.00 91.56 80 ALA A C 1
ATOM 595 O O . ALA A 1 80 ? 24.812 -3.145 -32.462 1.00 91.56 80 ALA A O 1
ATOM 596 N N . ASP A 1 81 ? 25.535 -5.207 -32.985 1.00 88.38 81 ASP A N 1
ATOM 597 C CA . ASP A 1 81 ? 26.945 -5.019 -32.679 1.00 88.38 81 ASP A CA 1
ATOM 598 C C . ASP A 1 81 ? 27.756 -5.835 -33.696 1.00 88.38 81 ASP A C 1
ATOM 600 O O . ASP A 1 81 ? 27.198 -6.728 -34.347 1.00 88.38 81 ASP A O 1
ATOM 604 N N . ASN A 1 82 ? 29.033 -5.521 -33.902 1.00 79.69 82 ASN A N 1
ATOM 605 C CA . ASN A 1 82 ? 29.851 -6.253 -34.870 1.00 79.69 82 ASN A CA 1
ATOM 606 C C . ASN A 1 82 ? 30.357 -7.603 -34.341 1.00 79.69 82 ASN A C 1
ATOM 608 O O . ASN A 1 82 ? 30.742 -8.434 -35.167 1.00 79.69 82 ASN A O 1
ATOM 612 N N . VAL A 1 83 ? 30.289 -7.858 -33.028 1.00 83.19 83 VAL A N 1
ATOM 613 C CA . VAL A 1 83 ? 30.517 -9.191 -32.448 1.00 83.19 83 VAL A CA 1
ATOM 614 C C . VAL A 1 83 ? 29.253 -9.720 -31.791 1.00 83.19 83 VAL A C 1
ATOM 616 O O . VAL A 1 83 ? 28.671 -10.694 -32.276 1.00 83.19 83 VAL A O 1
ATOM 619 N N . VAL A 1 84 ? 28.833 -9.123 -30.673 1.00 83.44 84 VAL A N 1
ATOM 620 C CA . VAL A 1 84 ? 27.675 -9.607 -29.914 1.00 83.44 84 VAL A CA 1
ATOM 621 C C . VAL A 1 84 ? 27.177 -8.566 -28.919 1.00 83.44 84 VAL A C 1
ATOM 623 O O . VAL A 1 84 ? 27.935 -7.979 -28.152 1.00 83.44 84 VAL A O 1
ATOM 626 N N . VAL A 1 85 ? 25.856 -8.421 -28.850 1.00 89.75 85 VAL A N 1
ATOM 627 C CA . VAL A 1 85 ? 25.203 -7.725 -27.739 1.00 89.75 85 VAL A CA 1
ATOM 628 C C . VAL A 1 85 ? 25.060 -8.708 -26.578 1.00 89.75 85 VAL A C 1
ATOM 630 O O . VAL A 1 85 ? 24.347 -9.704 -26.692 1.00 89.75 85 VAL A O 1
ATOM 633 N N . ALA A 1 86 ? 25.738 -8.440 -25.463 1.00 91.19 86 ALA A N 1
ATOM 634 C CA . ALA A 1 86 ? 25.708 -9.286 -24.271 1.00 91.19 86 ALA A CA 1
ATOM 635 C C . ALA A 1 86 ? 24.410 -9.117 -23.464 1.00 91.19 86 ALA A C 1
ATOM 637 O O . ALA A 1 86 ? 23.960 -10.053 -22.800 1.00 91.19 86 ALA A O 1
ATOM 638 N N . GLY A 1 87 ? 23.786 -7.940 -23.533 1.00 94.88 87 GLY A N 1
ATOM 639 C CA . GLY A 1 87 ? 22.480 -7.702 -22.933 1.00 94.88 87 GLY A CA 1
ATOM 640 C C . GLY A 1 87 ? 22.093 -6.232 -22.884 1.00 94.88 87 GLY A C 1
ATOM 641 O O . GLY A 1 87 ? 22.631 -5.397 -23.612 1.00 94.88 87 GLY A O 1
ATOM 642 N N . TYR A 1 88 ? 21.140 -5.932 -22.003 1.00 96.44 88 TYR A N 1
ATOM 643 C CA . TYR A 1 88 ? 20.555 -4.609 -21.832 1.00 96.44 88 TYR A CA 1
ATOM 644 C C . TYR A 1 88 ? 20.445 -4.216 -20.361 1.00 96.44 88 TYR A C 1
ATOM 646 O O . TYR A 1 88 ? 20.016 -5.021 -19.530 1.00 96.44 88 TYR A O 1
ATOM 654 N N . ASN A 1 89 ? 20.768 -2.961 -20.059 1.00 96.00 89 ASN A N 1
ATOM 655 C CA . ASN A 1 89 ? 20.525 -2.322 -18.768 1.00 96.00 89 ASN A CA 1
ATOM 656 C C . ASN A 1 89 ? 19.243 -1.488 -18.840 1.00 96.00 89 ASN A C 1
ATOM 658 O O . ASN A 1 89 ? 19.059 -0.705 -19.773 1.00 96.00 89 ASN A O 1
ATOM 662 N N . VAL A 1 90 ? 18.366 -1.641 -17.847 1.00 96.06 90 VAL A N 1
ATOM 663 C CA . VAL A 1 90 ? 17.053 -0.983 -17.799 1.00 96.06 90 VAL A CA 1
ATOM 664 C C . VAL A 1 90 ? 17.022 0.035 -16.668 1.00 96.06 90 VAL A C 1
ATOM 666 O O . VAL A 1 90 ? 17.264 -0.301 -15.507 1.00 96.06 90 VAL A O 1
ATOM 669 N N . TYR A 1 91 ? 16.679 1.277 -16.993 1.00 92.06 91 TYR A N 1
ATOM 670 C CA . TYR A 1 91 ? 16.633 2.393 -16.052 1.00 92.06 91 TYR A CA 1
ATOM 671 C C . TYR A 1 91 ? 15.210 2.904 -15.870 1.00 92.06 91 TYR A C 1
ATOM 673 O O . TYR A 1 91 ? 14.426 2.882 -16.816 1.00 92.06 91 TYR A O 1
ATOM 681 N N . ARG A 1 92 ? 14.898 3.424 -14.678 1.00 90.75 9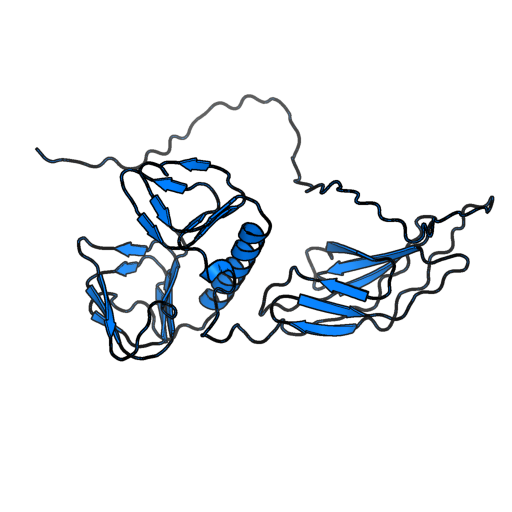2 ARG A N 1
ATOM 682 C CA . ARG A 1 92 ? 13.609 4.051 -14.356 1.00 90.75 92 ARG A CA 1
ATOM 683 C C . ARG A 1 92 ? 13.775 5.460 -13.787 1.00 90.75 92 ARG A C 1
ATOM 685 O O . ARG A 1 92 ? 14.615 5.670 -12.910 1.00 90.75 92 ARG A O 1
ATOM 692 N N . GLY A 1 93 ? 12.913 6.373 -14.241 1.00 79.94 93 GLY A N 1
ATOM 693 C CA . GLY A 1 93 ? 12.796 7.765 -13.796 1.00 79.94 93 GLY A CA 1
ATOM 694 C C . GLY A 1 93 ? 13.614 8.730 -14.653 1.00 79.94 93 GLY A C 1
ATOM 695 O O . GLY A 1 93 ? 14.811 8.864 -14.441 1.00 79.94 93 GLY A O 1
ATOM 696 N N . ASP A 1 94 ? 12.986 9.408 -15.615 1.00 60.38 94 ASP A N 1
ATOM 697 C CA . ASP A 1 94 ? 13.657 10.344 -16.534 1.00 60.38 94 ASP A CA 1
ATOM 698 C C . ASP A 1 94 ? 13.170 11.804 -16.425 1.00 60.38 94 ASP A C 1
ATOM 700 O O . ASP A 1 94 ? 13.793 12.712 -16.977 1.00 60.38 94 ASP A O 1
ATOM 704 N N . THR A 1 95 ? 12.116 12.067 -15.650 1.00 49.78 95 THR A N 1
ATOM 705 C CA . THR A 1 95 ? 11.709 13.422 -15.283 1.00 49.78 95 THR A CA 1
ATOM 706 C C . THR A 1 95 ? 12.615 13.906 -14.146 1.00 49.78 95 THR A C 1
ATOM 708 O O . THR A 1 95 ? 12.419 13.520 -12.998 1.00 49.78 95 THR A O 1
ATOM 711 N N . LEU A 1 96 ? 13.649 14.677 -14.507 1.00 37.28 96 LEU A N 1
ATOM 712 C CA . LEU A 1 96 ? 14.611 15.434 -13.676 1.00 37.28 96 LEU A CA 1
ATOM 713 C C . LEU A 1 96 ? 14.285 15.600 -12.167 1.00 37.28 96 LEU A C 1
ATOM 715 O O . LEU A 1 96 ? 13.151 15.902 -11.808 1.00 37.28 96 LEU A O 1
ATOM 719 N N . PRO A 1 97 ? 15.330 15.872 -11.359 1.00 47.03 97 PRO A N 1
ATOM 720 C CA . PRO A 1 97 ? 16.100 14.929 -10.540 1.00 47.03 97 PRO A CA 1
ATOM 721 C C . PRO A 1 97 ? 15.253 14.149 -9.511 1.00 47.03 97 PRO A C 1
ATOM 723 O O . PRO A 1 97 ? 14.251 14.673 -9.021 1.00 47.03 97 PRO A O 1
ATOM 726 N N . PRO A 1 98 ? 15.720 12.966 -9.054 1.00 53.31 98 PRO A N 1
ATOM 727 C CA . PRO A 1 98 ? 17.066 12.387 -9.232 1.00 53.31 98 PRO A CA 1
ATOM 728 C C . PRO A 1 98 ? 17.308 11.724 -10.608 1.00 53.31 98 PRO A C 1
ATOM 730 O O . PRO A 1 98 ? 16.359 11.546 -11.364 1.00 53.31 98 PRO A O 1
ATOM 733 N N . PRO A 1 99 ? 18.572 11.402 -10.974 1.00 65.00 99 PRO A N 1
ATOM 734 C CA . PRO A 1 99 ? 18.891 10.714 -12.230 1.00 65.00 99 PRO A CA 1
ATOM 735 C C . PRO A 1 99 ? 18.233 9.321 -12.325 1.00 65.00 99 PRO A C 1
ATOM 737 O O . PRO A 1 99 ? 17.963 8.716 -11.283 1.00 65.00 99 PRO A O 1
ATOM 740 N N . PRO A 1 100 ? 18.051 8.780 -13.549 1.00 74.88 100 PRO A N 1
ATOM 741 C CA . PRO A 1 100 ? 17.481 7.452 -13.759 1.00 74.88 100 PRO A CA 1
ATOM 742 C C . PRO A 1 100 ? 18.231 6.374 -12.982 1.00 74.88 100 PRO A C 1
ATOM 744 O O . PRO A 1 100 ? 19.460 6.282 -13.054 1.00 74.88 100 PRO A O 1
ATOM 747 N N . VAL A 1 101 ? 17.488 5.536 -12.263 1.00 84.88 101 VAL A N 1
ATOM 748 C CA . VAL A 1 101 ? 18.035 4.448 -11.444 1.00 84.88 101 VAL A CA 1
ATOM 749 C C . VAL A 1 101 ? 18.065 3.166 -12.269 1.00 84.88 101 VAL A C 1
ATOM 751 O O . VAL A 1 101 ? 17.052 2.809 -12.865 1.00 84.88 101 VAL A O 1
ATOM 754 N N . LEU A 1 102 ? 19.203 2.462 -12.295 1.00 89.19 102 LEU A N 1
ATOM 755 C CA . LEU A 1 102 ? 19.299 1.113 -12.867 1.00 89.19 102 LEU A CA 1
ATOM 756 C C . LEU A 1 102 ? 18.438 0.159 -12.031 1.00 89.19 102 LEU A C 1
ATOM 758 O O . LEU A 1 102 ? 18.705 -0.023 -10.844 1.00 89.19 102 LEU A O 1
ATOM 762 N N . ILE A 1 103 ? 17.419 -0.439 -12.643 1.00 92.12 103 ILE A N 1
ATOM 763 C CA . ILE A 1 103 ? 16.484 -1.349 -11.964 1.00 92.12 103 ILE A CA 1
ATOM 764 C C . ILE A 1 103 ? 16.726 -2.821 -12.304 1.00 92.12 103 ILE A C 1
ATOM 766 O O . ILE A 1 103 ? 16.229 -3.698 -11.601 1.00 92.12 103 ILE A O 1
ATOM 770 N N . GLY A 1 104 ? 17.495 -3.109 -13.355 1.00 91.38 104 GLY A N 1
ATOM 771 C CA . GLY A 1 104 ? 17.864 -4.473 -13.704 1.00 91.38 104 GLY A CA 1
ATOM 772 C C . GLY A 1 104 ? 18.595 -4.596 -15.036 1.00 91.38 104 GLY A C 1
ATOM 773 O O . GLY A 1 104 ? 18.753 -3.626 -15.777 1.00 91.38 104 GLY A O 1
ATOM 774 N N . THR A 1 105 ? 19.009 -5.827 -15.323 1.00 93.31 105 THR A N 1
ATOM 775 C CA . THR A 1 105 ? 19.754 -6.216 -16.521 1.00 93.31 105 THR A CA 1
ATOM 776 C C . THR A 1 105 ? 19.124 -7.476 -17.114 1.00 93.31 105 THR A C 1
ATOM 778 O O . THR A 1 105 ? 18.673 -8.347 -16.369 1.00 93.31 105 THR A O 1
ATOM 781 N N . THR A 1 106 ? 19.074 -7.585 -18.440 1.00 92.62 106 THR A N 1
ATOM 782 C CA . THR A 1 106 ? 18.450 -8.718 -19.144 1.00 92.62 106 THR A CA 1
ATOM 783 C C . THR A 1 106 ? 19.201 -9.058 -20.438 1.00 92.62 106 THR A C 1
ATOM 785 O O . THR A 1 106 ? 19.628 -8.142 -21.140 1.00 92.62 106 THR A O 1
ATOM 788 N N . PRO A 1 107 ? 19.382 -10.347 -20.786 1.00 93.38 107 PRO A N 1
ATOM 789 C CA . PRO A 1 107 ? 19.996 -10.748 -22.055 1.00 93.38 107 PRO A CA 1
ATOM 790 C C . PRO A 1 107 ? 19.000 -10.744 -23.227 1.00 93.38 107 PRO A C 1
ATOM 792 O O . PRO A 1 107 ? 19.387 -10.951 -24.372 1.00 93.38 107 PRO A O 1
ATOM 795 N N . VAL A 1 108 ? 17.708 -10.552 -22.951 1.00 92.62 108 VAL A N 1
ATOM 796 C CA . VAL A 1 108 ? 16.644 -10.520 -23.960 1.00 92.62 108 VAL A CA 1
ATOM 797 C C . VAL A 1 108 ? 16.071 -9.114 -24.089 1.00 92.62 108 VAL A C 1
ATOM 799 O O . VAL A 1 108 ? 16.208 -8.277 -23.202 1.00 92.62 108 VAL A O 1
ATOM 802 N N . ASN A 1 109 ? 15.370 -8.856 -25.184 1.00 93.50 109 ASN A N 1
ATOM 803 C CA . ASN A 1 109 ? 14.769 -7.565 -25.523 1.00 93.50 109 ASN A CA 1
ATOM 804 C C . ASN A 1 109 ? 13.434 -7.283 -24.800 1.00 93.50 109 ASN A C 1
ATOM 806 O O . ASN A 1 109 ? 12.504 -6.707 -25.368 1.00 93.50 109 ASN A O 1
ATOM 810 N N . SER A 1 110 ? 13.329 -7.727 -23.547 1.00 92.81 110 SER A N 1
ATOM 811 C CA . SER A 1 110 ? 12.167 -7.500 -22.692 1.00 92.81 110 SER A CA 1
ATOM 812 C C . SER A 1 110 ? 12.553 -7.468 -21.216 1.00 92.81 110 SER A C 1
ATOM 814 O O . SER A 1 110 ? 13.511 -8.121 -20.791 1.00 92.81 110 SER A O 1
ATOM 816 N N . PHE A 1 111 ? 11.787 -6.718 -20.424 1.00 95.06 111 PHE A N 1
ATOM 817 C CA . PHE A 1 111 ? 11.980 -6.608 -18.981 1.00 95.06 111 PHE A CA 1
ATOM 818 C C . PHE A 1 111 ? 10.645 -6.409 -18.272 1.00 95.06 111 PHE A C 1
ATOM 820 O O . PHE A 1 111 ? 9.817 -5.616 -18.719 1.00 95.06 111 PHE A O 1
ATOM 827 N N . ARG A 1 112 ? 10.441 -7.115 -17.158 1.00 92.31 112 ARG A N 1
ATOM 828 C CA . ARG A 1 112 ? 9.256 -6.956 -16.315 1.00 92.31 112 ARG A CA 1
ATOM 829 C C . ARG A 1 112 ? 9.634 -6.201 -15.050 1.00 92.31 112 ARG A C 1
ATOM 831 O O . ARG A 1 112 ? 10.276 -6.764 -14.169 1.00 92.31 112 ARG A O 1
ATOM 838 N N . ASP A 1 113 ? 9.215 -4.945 -14.950 1.00 90.56 113 ASP A N 1
ATOM 839 C CA . ASP A 1 113 ? 9.344 -4.180 -13.712 1.00 90.56 113 ASP A CA 1
ATOM 840 C C . ASP A 1 113 ? 8.194 -4.554 -12.777 1.00 90.56 113 ASP A C 1
ATOM 842 O O . ASP A 1 113 ? 7.029 -4.419 -13.142 1.00 90.56 113 ASP A O 1
ATOM 846 N N . THR A 1 114 ? 8.510 -5.060 -11.586 1.00 84.12 114 THR A N 1
ATOM 847 C CA . THR A 1 114 ? 7.529 -5.517 -10.586 1.00 84.12 114 THR A CA 1
ATOM 848 C C . THR A 1 114 ? 7.503 -4.655 -9.332 1.00 84.12 114 THR A C 1
ATOM 850 O O . THR A 1 114 ? 6.951 -5.056 -8.310 1.00 84.12 114 THR A O 1
ATOM 853 N N . THR A 1 115 ? 8.163 -3.501 -9.375 1.00 80.12 115 THR A N 1
ATOM 854 C CA . THR A 1 115 ? 8.398 -2.655 -8.200 1.00 80.12 115 THR A CA 1
ATOM 855 C C . THR A 1 115 ? 7.642 -1.329 -8.292 1.00 80.12 115 THR A C 1
ATOM 857 O O . THR A 1 115 ? 8.079 -0.329 -7.721 1.00 80.12 115 THR A O 1
ATOM 860 N N . LEU A 1 116 ? 6.534 -1.303 -9.044 1.00 81.19 116 LEU A N 1
ATOM 861 C CA . LEU A 1 116 ? 5.774 -0.087 -9.332 1.00 81.19 116 LEU A CA 1
ATOM 862 C C . LEU A 1 116 ? 4.698 0.185 -8.290 1.00 81.19 116 LEU A C 1
ATOM 864 O O . LEU A 1 116 ? 4.060 -0.725 -7.757 1.00 81.19 116 LEU A O 1
ATOM 868 N N . VAL A 1 117 ? 4.469 1.473 -8.062 1.00 70.81 117 VAL A N 1
ATOM 869 C CA . VAL A 1 117 ? 3.396 2.001 -7.225 1.00 70.81 117 VAL A CA 1
ATOM 870 C C . VAL A 1 117 ? 2.201 2.326 -8.120 1.00 70.81 117 VAL A C 1
ATOM 872 O O . VAL A 1 117 ? 2.325 3.061 -9.102 1.00 70.81 117 VAL A O 1
ATOM 875 N N . SER A 1 118 ? 1.035 1.771 -7.784 1.00 68.56 118 SER A N 1
ATOM 876 C CA . SER A 1 118 ? -0.227 2.058 -8.482 1.00 68.56 118 SER A CA 1
ATOM 877 C C . SER A 1 118 ? -0.537 3.557 -8.444 1.00 68.56 118 SER A C 1
ATOM 879 O O . SER A 1 118 ? -0.254 4.223 -7.450 1.00 68.56 118 SER A O 1
ATOM 881 N N . GLY A 1 119 ? -1.120 4.097 -9.514 1.00 65.88 119 GLY A N 1
ATOM 882 C CA . GLY A 1 119 ? -1.472 5.520 -9.583 1.00 65.88 119 GLY A CA 1
ATOM 883 C C . GLY A 1 119 ? -0.285 6.463 -9.826 1.00 65.88 119 GLY A C 1
ATOM 884 O O . GLY A 1 119 ? -0.493 7.658 -10.011 1.00 65.88 119 GLY A O 1
ATOM 885 N N . SER A 1 120 ? 0.948 5.946 -9.863 1.00 73.44 120 SER A N 1
ATOM 886 C CA . SER A 1 120 ? 2.127 6.713 -10.277 1.00 73.44 120 SER A CA 1
ATOM 887 C C . SER A 1 120 ? 2.332 6.617 -11.788 1.00 73.44 120 SER A C 1
ATOM 889 O O . SER A 1 120 ? 1.862 5.677 -12.431 1.00 73.44 120 SER A O 1
ATOM 891 N N . THR A 1 121 ? 3.044 7.590 -12.345 1.00 80.19 121 THR A N 1
ATOM 892 C CA . THR A 1 121 ? 3.574 7.553 -13.711 1.00 80.19 121 THR A CA 1
ATOM 893 C C . THR A 1 121 ? 5.061 7.253 -13.647 1.00 80.19 121 THR A C 1
ATOM 895 O O . THR A 1 121 ? 5.767 7.753 -12.767 1.00 80.19 121 THR A O 1
ATOM 898 N N . TYR A 1 122 ? 5.543 6.444 -14.577 1.00 85.56 122 TYR A N 1
ATOM 899 C CA . TYR A 1 122 ? 6.947 6.075 -14.655 1.00 85.56 122 TYR A CA 1
ATOM 900 C C . TYR A 1 122 ? 7.413 6.093 -16.092 1.00 85.56 122 TYR A C 1
ATOM 902 O O . TYR A 1 122 ? 6.661 5.753 -17.007 1.00 85.56 122 TYR A O 1
ATOM 910 N N . THR A 1 123 ? 8.702 6.361 -16.236 1.00 89.75 123 THR A N 1
ATOM 911 C CA . THR A 1 123 ? 9.374 6.333 -17.522 1.00 89.75 123 THR A CA 1
ATOM 912 C C . THR A 1 123 ? 10.607 5.454 -17.462 1.00 89.75 123 THR A C 1
ATOM 914 O O . THR A 1 123 ? 11.318 5.443 -16.447 1.00 89.75 123 THR A O 1
ATOM 917 N N . TRP A 1 124 ? 10.880 4.750 -18.558 1.00 92.75 124 TRP A N 1
ATOM 918 C CA . TRP A 1 124 ? 12.047 3.889 -18.703 1.00 92.75 124 TRP A CA 1
ATOM 919 C C . TRP A 1 124 ? 12.903 4.281 -19.890 1.00 92.75 124 TRP A C 1
ATOM 921 O O . TRP A 1 124 ? 12.413 4.765 -20.905 1.00 92.75 124 TRP A O 1
ATOM 931 N N . THR A 1 125 ? 14.190 3.983 -19.757 1.00 94.69 125 THR A N 1
ATOM 932 C CA . THR A 1 125 ? 15.158 3.981 -20.855 1.00 94.69 125 THR A CA 1
ATOM 933 C C . THR A 1 125 ? 15.985 2.705 -20.789 1.00 94.69 125 THR A C 1
ATOM 935 O O . THR A 1 125 ? 16.153 2.116 -19.716 1.00 94.69 125 THR A O 1
ATOM 938 N N . VAL A 1 126 ? 16.490 2.264 -21.939 1.00 96.56 126 VAL A N 1
ATOM 939 C CA . VAL A 1 126 ? 17.288 1.040 -22.056 1.00 96.56 126 VAL A CA 1
ATOM 940 C C . VAL A 1 126 ? 18.561 1.328 -22.841 1.00 96.56 126 VAL A C 1
ATOM 942 O O . VAL A 1 126 ? 18.515 2.017 -23.855 1.00 96.56 126 VAL A O 1
ATOM 945 N N . GLU A 1 127 ? 19.695 0.792 -22.404 1.00 96.12 127 GLU A N 1
ATOM 946 C CA . GLU A 1 127 ? 20.947 0.774 -23.177 1.00 96.12 127 GLU A CA 1
ATOM 947 C C . GLU A 1 127 ? 21.431 -0.668 -23.353 1.00 96.12 127 GLU A C 1
ATOM 949 O O . GLU A 1 127 ? 21.151 -1.530 -22.518 1.00 96.12 127 GLU A O 1
ATOM 954 N N . ALA A 1 128 ? 22.131 -0.930 -24.451 1.00 96.69 128 ALA A N 1
ATOM 955 C CA . ALA A 1 128 ? 22.765 -2.206 -24.741 1.00 96.69 128 ALA A CA 1
ATOM 956 C C . ALA A 1 128 ? 24.224 -2.200 -24.276 1.00 96.69 128 ALA A C 1
ATOM 958 O O . ALA A 1 128 ? 24.875 -1.153 -24.281 1.00 96.69 128 ALA A O 1
ATOM 959 N N . PHE A 1 129 ? 24.738 -3.373 -23.920 1.00 94.38 129 PHE A N 1
ATOM 960 C CA . PHE A 1 129 ? 26.154 -3.574 -23.628 1.00 94.38 129 PHE A CA 1
ATOM 961 C C . PHE A 1 129 ? 26.689 -4.830 -24.311 1.00 94.38 129 PHE A C 1
ATOM 963 O O . PHE A 1 129 ? 25.943 -5.787 -24.541 1.00 94.38 129 PHE A O 1
ATOM 970 N N . ASP A 1 130 ? 27.976 -4.820 -24.639 1.00 90.56 130 ASP A N 1
ATOM 971 C CA . ASP A 1 130 ? 28.694 -5.959 -25.213 1.00 90.56 130 ASP A CA 1
ATOM 972 C C . ASP A 1 130 ? 29.515 -6.718 -24.151 1.00 90.56 130 ASP A C 1
ATOM 974 O O . ASP A 1 130 ? 29.530 -6.379 -22.963 1.00 90.56 130 ASP A O 1
ATOM 978 N N . CYS A 1 131 ? 30.201 -7.782 -24.571 1.00 84.38 131 CYS A N 1
ATOM 979 C CA . CYS A 1 131 ? 31.065 -8.570 -23.686 1.00 84.38 131 CYS A CA 1
ATOM 980 C C . CYS A 1 131 ? 32.366 -7.836 -23.289 1.00 84.38 131 CYS A C 1
ATOM 982 O O . CYS A 1 131 ? 33.039 -8.264 -22.349 1.00 84.38 131 CYS A O 1
ATOM 984 N N . SER A 1 132 ? 32.707 -6.750 -23.988 1.00 83.81 132 SER A N 1
ATOM 985 C CA . SER A 1 132 ? 33.900 -5.919 -23.781 1.00 83.81 132 SER A CA 1
ATOM 986 C C . SER A 1 132 ? 33.647 -4.749 -22.821 1.00 83.81 132 SER A C 1
ATOM 988 O O . SER A 1 132 ? 34.587 -4.083 -22.385 1.00 83.81 132 SER A O 1
ATOM 990 N N . GLY A 1 133 ? 32.387 -4.531 -22.435 1.00 85.25 133 GLY A N 1
ATOM 991 C CA . GLY A 1 133 ? 31.954 -3.476 -21.526 1.00 85.25 133 GLY A CA 1
ATOM 992 C C . GLY A 1 133 ? 31.617 -2.149 -22.211 1.00 85.25 133 GLY A C 1
ATOM 993 O O . GLY A 1 133 ? 31.421 -1.156 -21.506 1.00 85.25 133 GLY A O 1
ATOM 994 N N . ASN A 1 134 ? 31.535 -2.101 -23.544 1.00 88.69 134 ASN A N 1
ATOM 995 C CA . ASN A 1 134 ? 31.075 -0.911 -24.254 1.00 88.69 134 ASN A CA 1
ATOM 996 C C . ASN A 1 134 ? 29.554 -0.759 -24.096 1.00 88.69 134 ASN A C 1
ATOM 998 O O . ASN A 1 134 ? 28.808 -1.737 -24.147 1.00 88.69 134 ASN A O 1
ATOM 1002 N N . LEU A 1 135 ? 29.094 0.482 -23.916 1.00 94.31 135 LEU A N 1
ATOM 1003 C CA . LEU A 1 135 ? 27.684 0.828 -23.720 1.00 94.31 135 LEU A CA 1
ATOM 1004 C C . LEU A 1 135 ? 27.166 1.646 -24.900 1.00 94.31 135 LEU A C 1
ATOM 1006 O O . LEU A 1 135 ? 27.820 2.595 -25.339 1.00 94.31 135 LEU A O 1
ATOM 1010 N N . SER A 1 136 ? 25.966 1.323 -25.375 1.00 95.81 136 SER A N 1
ATOM 1011 C CA . SER A 1 136 ? 25.268 2.151 -26.356 1.00 95.81 136 SER A CA 1
ATOM 1012 C C . SER A 1 136 ? 24.775 3.465 -25.737 1.00 95.81 136 SER A C 1
ATOM 1014 O O . SER A 1 136 ? 24.701 3.628 -24.519 1.00 95.81 136 SER A O 1
ATOM 1016 N N . ALA A 1 137 ? 24.303 4.389 -26.580 1.00 94.19 137 ALA A N 1
ATOM 1017 C CA . ALA A 1 137 ? 23.373 5.414 -26.106 1.00 94.19 137 ALA A CA 1
ATOM 1018 C C . ALA A 1 137 ? 22.089 4.760 -25.547 1.00 94.19 137 ALA A C 1
ATOM 1020 O O . ALA A 1 137 ? 21.695 3.676 -25.993 1.00 94.19 137 ALA A O 1
ATOM 1021 N N . ARG A 1 138 ? 21.419 5.426 -24.598 1.00 93.75 138 ARG A N 1
ATOM 1022 C CA . ARG A 1 138 ? 20.091 5.018 -24.107 1.00 93.75 138 ARG A CA 1
ATOM 1023 C C . ARG A 1 138 ? 19.031 5.253 -25.167 1.00 93.75 138 ARG A C 1
ATOM 1025 O O . ARG A 1 138 ? 19.121 6.240 -25.886 1.00 93.75 138 ARG A O 1
ATOM 1032 N N . SER A 1 139 ? 18.029 4.386 -25.235 1.00 96.19 139 SER A N 1
ATOM 1033 C CA . SER A 1 139 ? 16.842 4.553 -26.074 1.00 96.19 139 SER A CA 1
ATOM 1034 C C . SER A 1 139 ? 16.129 5.879 -25.807 1.00 96.19 139 SER A C 1
ATOM 1036 O O . SER A 1 139 ? 16.285 6.479 -24.739 1.00 96.19 139 SER A O 1
ATOM 1038 N N . ASP A 1 140 ? 15.253 6.270 -26.732 1.00 92.12 140 ASP A N 1
ATOM 1039 C CA . ASP A 1 140 ? 14.191 7.217 -26.397 1.00 92.12 140 ASP A CA 1
ATOM 1040 C C . ASP A 1 140 ? 13.351 6.669 -25.225 1.00 92.12 140 ASP A C 1
ATOM 1042 O O . ASP A 1 140 ? 13.215 5.442 -25.077 1.00 92.12 140 ASP A O 1
ATOM 1046 N N . PRO A 1 141 ? 12.830 7.550 -24.356 1.00 90.56 141 PRO A N 1
ATOM 1047 C CA . PRO A 1 141 ? 12.077 7.128 -23.192 1.00 90.56 141 PRO A CA 1
ATOM 1048 C C . PRO A 1 141 ? 10.700 6.579 -23.559 1.00 90.56 141 PRO A C 1
ATOM 1050 O O . PRO A 1 141 ? 10.028 7.082 -24.459 1.00 90.56 141 PRO A O 1
ATOM 1053 N N . ALA A 1 142 ? 10.257 5.577 -22.805 1.00 88.56 142 ALA A N 1
ATOM 1054 C CA . ALA A 1 142 ? 8.886 5.085 -22.849 1.00 88.56 142 ALA A CA 1
ATOM 1055 C C . ALA A 1 142 ? 8.189 5.362 -21.519 1.00 88.56 142 ALA A C 1
ATOM 1057 O O . ALA A 1 142 ? 8.694 4.968 -20.468 1.00 88.56 142 ALA A O 1
ATOM 1058 N N . ASP A 1 143 ? 7.029 6.012 -21.578 1.00 83.56 143 ASP A N 1
ATOM 1059 C CA . ASP A 1 143 ? 6.159 6.274 -20.428 1.00 83.56 143 ASP A CA 1
ATOM 1060 C C . ASP A 1 143 ? 5.068 5.195 -20.345 1.00 83.56 143 ASP A C 1
ATOM 1062 O O . ASP A 1 143 ? 4.589 4.679 -21.357 1.00 83.56 143 ASP A O 1
ATOM 1066 N N . THR A 1 144 ? 4.678 4.845 -19.124 1.00 72.38 144 THR A N 1
ATOM 1067 C CA . THR A 1 144 ? 3.575 3.919 -18.842 1.00 72.38 144 THR A CA 1
ATOM 1068 C C . THR A 1 144 ? 2.191 4.536 -18.968 1.00 72.38 144 THR A C 1
ATOM 1070 O O . THR A 1 144 ? 1.210 3.792 -19.030 1.00 72.38 144 THR A O 1
ATOM 1073 N N . GLY A 1 145 ? 2.076 5.866 -18.942 1.00 68.12 145 GLY A N 1
ATOM 1074 C CA . GLY A 1 145 ? 0.851 6.473 -18.428 1.00 68.12 145 GLY A CA 1
ATOM 1075 C C . GLY A 1 145 ? 0.666 6.108 -16.946 1.00 68.12 145 GLY A C 1
ATOM 1076 O O . GLY A 1 145 ? 1.621 5.769 -16.248 1.00 68.12 145 GLY A O 1
ATOM 1077 N N . THR A 1 146 ? -0.556 6.182 -16.417 1.00 61.88 146 THR A N 1
ATOM 1078 C CA . THR A 1 146 ? -0.820 5.826 -15.010 1.00 61.88 146 THR A CA 1
ATOM 1079 C C . THR A 1 146 ? -0.802 4.306 -14.801 1.00 61.88 146 THR A C 1
ATOM 1081 O O . THR A 1 146 ? -1.515 3.575 -15.490 1.00 61.88 146 THR A O 1
ATOM 1084 N N . ILE A 1 147 ? -0.032 3.817 -13.819 1.00 68.12 147 ILE A N 1
ATOM 1085 C CA . ILE A 1 147 ? 0.014 2.390 -13.455 1.00 68.12 147 ILE A CA 1
ATOM 1086 C C . ILE A 1 147 ? -1.315 1.929 -12.848 1.00 68.12 147 ILE A C 1
ATOM 1088 O O . ILE A 1 147 ? -1.602 2.192 -11.674 1.00 68.12 147 ILE A O 1
ATOM 1092 N N . GLY A 1 148 ? -2.082 1.190 -13.657 1.00 56.31 148 GLY A N 1
ATOM 1093 C CA . GLY A 1 148 ? -3.370 0.582 -13.317 1.00 56.31 148 GLY A CA 1
ATOM 1094 C C . GLY A 1 148 ? -4.498 1.590 -13.027 1.00 56.31 148 GLY A C 1
ATOM 1095 O O . GLY A 1 148 ? -4.244 2.765 -12.765 1.00 56.31 148 GLY A O 1
ATOM 1096 N N . PRO A 1 149 ? -5.772 1.152 -13.030 1.00 49.38 149 PRO A N 1
ATOM 1097 C CA . PRO A 1 149 ? -6.809 1.875 -12.301 1.00 49.38 149 PRO A CA 1
ATOM 1098 C C . PRO A 1 149 ? -6.471 1.848 -10.795 1.00 49.38 149 PRO A C 1
ATOM 1100 O O . PRO A 1 149 ? -5.891 0.854 -10.337 1.00 49.38 149 PRO A O 1
ATOM 1103 N N . PRO A 1 150 ? -6.827 2.884 -10.006 1.00 50.09 150 PRO A N 1
ATOM 1104 C CA . PRO A 1 150 ? -6.751 2.788 -8.549 1.00 50.09 150 PRO A CA 1
ATOM 1105 C C . PRO A 1 150 ? -7.465 1.503 -8.101 1.00 50.09 150 PRO A C 1
ATOM 1107 O O . PRO A 1 150 ? -8.448 1.106 -8.743 1.00 50.09 150 PRO A O 1
ATOM 1110 N N . PRO A 1 151 ? -6.959 0.793 -7.075 1.00 54.06 151 PRO A N 1
ATOM 1111 C CA . PRO A 1 151 ? -7.555 -0.464 -6.656 1.00 54.06 151 PRO A CA 1
ATOM 1112 C C . PRO A 1 151 ? -9.054 -0.264 -6.437 1.00 54.06 151 PRO A C 1
ATOM 1114 O O . PRO A 1 151 ? -9.470 0.626 -5.698 1.00 54.06 151 PRO A O 1
ATOM 1117 N N . SER A 1 152 ? -9.869 -1.093 -7.095 1.00 51.44 152 SER A N 1
ATOM 1118 C CA . SER A 1 152 ? -11.303 -1.146 -6.823 1.00 51.44 152 SER A CA 1
ATOM 1119 C C . SER A 1 152 ? -11.500 -1.267 -5.315 1.00 51.44 152 SER A C 1
ATOM 1121 O O . SER A 1 152 ? -10.827 -2.086 -4.681 1.00 51.44 152 SER A O 1
ATOM 1123 N N . ASP A 1 153 ? -12.430 -0.495 -4.759 1.00 55.31 153 ASP A N 1
ATOM 1124 C CA . ASP A 1 153 ? -12.690 -0.376 -3.319 1.00 55.31 153 ASP A CA 1
ATOM 1125 C C . ASP A 1 153 ? -12.869 -1.722 -2.578 1.00 55.31 153 ASP A C 1
ATOM 1127 O O . ASP A 1 153 ? -12.862 -1.783 -1.352 1.00 55.31 153 ASP A O 1
ATOM 1131 N N . THR A 1 154 ? -13.068 -2.832 -3.295 1.00 54.50 154 THR A N 1
ATOM 1132 C CA . THR A 1 154 ? -13.118 -4.228 -2.820 1.00 54.50 154 THR A CA 1
ATOM 1133 C C . THR A 1 154 ? -11.780 -4.903 -2.528 1.00 54.50 154 THR A C 1
ATOM 1135 O O . THR A 1 154 ? -11.816 -5.982 -1.949 1.00 54.50 154 THR A O 1
ATOM 1138 N N . ALA A 1 155 ? -10.622 -4.323 -2.860 1.00 71.81 155 ALA A N 1
ATOM 1139 C CA . ALA A 1 155 ? -9.327 -4.975 -2.609 1.00 71.81 155 ALA A CA 1
ATOM 1140 C C . ALA A 1 155 ? -8.153 -3.997 -2.414 1.00 71.81 155 ALA A C 1
ATOM 1142 O O . ALA A 1 155 ? -7.048 -4.246 -2.897 1.00 71.81 155 ALA A O 1
ATOM 1143 N N . ILE A 1 156 ? -8.374 -2.890 -1.699 1.00 81.31 156 ILE A N 1
ATOM 1144 C CA . ILE A 1 156 ? -7.356 -1.845 -1.481 1.00 81.31 156 ILE A CA 1
ATOM 1145 C C . ILE A 1 156 ? -6.063 -2.413 -0.863 1.00 81.31 156 ILE A C 1
ATOM 1147 O O . ILE A 1 156 ? -4.975 -2.072 -1.312 1.00 81.31 156 ILE A O 1
ATOM 1151 N N . LEU A 1 157 ? -6.171 -3.331 0.106 1.00 83.81 157 LEU A N 1
ATOM 1152 C CA . LEU A 1 157 ? -5.024 -3.863 0.859 1.00 83.81 157 LEU A CA 1
ATOM 1153 C C . LEU A 1 157 ? -4.253 -5.000 0.163 1.00 83.81 157 LEU A C 1
ATOM 1155 O O . LEU A 1 157 ? -3.133 -5.298 0.571 1.00 83.81 157 LEU A O 1
ATOM 1159 N N . ARG A 1 158 ? -4.816 -5.646 -0.868 1.00 85.62 158 ARG A N 1
ATOM 1160 C CA . ARG A 1 158 ? -4.193 -6.788 -1.578 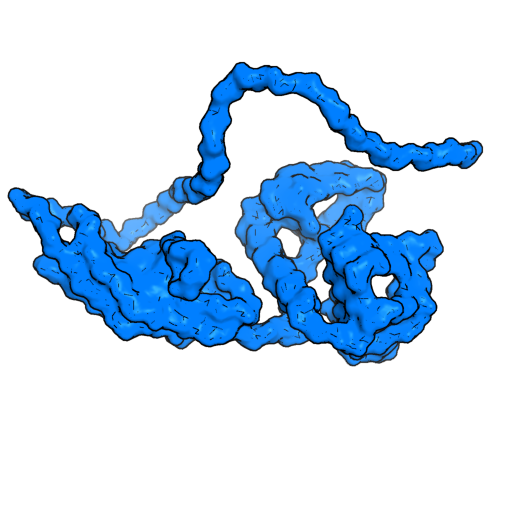1.00 85.62 158 ARG A CA 1
ATOM 1161 C C . ARG A 1 158 ? -3.580 -7.828 -0.620 1.00 85.62 158 ARG A C 1
ATOM 1163 O O . ARG A 1 158 ? -4.288 -8.296 0.266 1.00 85.62 158 ARG A O 1
ATOM 1170 N N . SER A 1 159 ? -2.299 -8.200 -0.767 1.00 83.69 159 SER A N 1
ATOM 1171 C CA . SER A 1 159 ? -1.660 -9.213 0.093 1.00 83.69 159 SER A CA 1
ATOM 1172 C C . SER A 1 159 ? -1.557 -8.785 1.561 1.00 83.69 159 SER A C 1
ATOM 1174 O O . SER A 1 159 ? -1.533 -9.642 2.442 1.00 83.69 159 SER A O 1
ATOM 1176 N N . ALA A 1 160 ? -1.599 -7.479 1.852 1.00 89.00 160 ALA A N 1
ATOM 1177 C CA . ALA A 1 160 ? -1.650 -6.986 3.224 1.00 89.00 160 ALA A CA 1
ATOM 1178 C C . ALA A 1 160 ? -2.968 -7.342 3.936 1.00 89.00 160 ALA A C 1
ATOM 1180 O O . ALA A 1 160 ? -3.004 -7.355 5.162 1.00 89.00 160 ALA A O 1
ATOM 1181 N N . ALA A 1 161 ? -4.037 -7.679 3.201 1.00 88.75 161 ALA A N 1
ATOM 1182 C CA . ALA A 1 161 ? -5.335 -8.032 3.780 1.00 88.75 161 ALA A CA 1
ATOM 1183 C C . ALA A 1 161 ? -5.313 -9.321 4.625 1.00 88.75 161 ALA A C 1
ATOM 1185 O O . ALA A 1 161 ? -6.201 -9.516 5.450 1.00 88.75 161 ALA A O 1
ATOM 1186 N N . ALA A 1 162 ? -4.323 -10.200 4.431 1.00 86.94 162 ALA A N 1
ATOM 1187 C CA . ALA A 1 162 ? -4.166 -11.422 5.225 1.00 86.94 162 ALA A CA 1
ATOM 1188 C C . ALA A 1 162 ? -3.601 -11.158 6.636 1.00 86.94 162 ALA A C 1
ATOM 1190 O O . ALA A 1 162 ? -3.744 -11.989 7.536 1.00 86.94 162 ALA A O 1
ATOM 1191 N N . PHE A 1 163 ? -2.967 -9.999 6.838 1.00 93.56 163 PHE A N 1
ATOM 1192 C CA . PHE A 1 163 ? -2.263 -9.668 8.069 1.00 93.56 163 PHE A CA 1
ATOM 1193 C C . PHE A 1 163 ? -3.187 -8.990 9.076 1.00 93.56 163 PHE A C 1
ATOM 1195 O O . PHE A 1 163 ? -3.717 -7.908 8.834 1.00 93.56 163 PHE A O 1
ATOM 1202 N N . ALA A 1 164 ? -3.312 -9.593 10.255 1.00 95.44 164 ALA A N 1
ATOM 1203 C CA . ALA A 1 164 ? -3.971 -8.972 11.399 1.00 95.44 164 ALA A CA 1
ATOM 1204 C C . ALA A 1 164 ? -3.064 -7.942 12.088 1.00 95.44 164 ALA A C 1
ATOM 1206 O O . ALA A 1 164 ? -3.541 -6.942 12.622 1.00 95.44 164 ALA A O 1
ATOM 1207 N N . ILE A 1 165 ? -1.749 -8.188 12.086 1.00 97.00 165 ILE A N 1
ATOM 1208 C CA . ILE A 1 165 ? -0.739 -7.270 12.620 1.00 97.00 165 ILE A CA 1
ATOM 1209 C C . ILE A 1 165 ? 0.434 -7.222 11.649 1.00 97.00 165 ILE A C 1
ATOM 1211 O O . ILE A 1 165 ? 0.990 -8.256 11.285 1.00 97.00 165 ILE A O 1
ATOM 1215 N N . PHE A 1 166 ? 0.865 -6.016 11.289 1.00 96.81 166 PHE A N 1
ATOM 1216 C CA . PHE A 1 166 ? 2.094 -5.801 10.537 1.00 96.81 166 PHE A CA 1
ATOM 1217 C C . PHE A 1 166 ? 2.908 -4.674 11.171 1.00 96.81 166 PHE A C 1
ATOM 1219 O O . PHE A 1 166 ? 2.355 -3.627 11.504 1.00 96.81 166 PHE A O 1
ATOM 1226 N N . ALA A 1 167 ? 4.218 -4.859 11.340 1.00 95.19 167 ALA A N 1
ATOM 1227 C CA . ALA A 1 167 ? 5.082 -3.841 11.936 1.00 95.19 167 ALA A CA 1
ATOM 1228 C C . ALA A 1 167 ? 6.422 -3.696 11.208 1.00 95.19 167 ALA A C 1
ATOM 1230 O O . ALA A 1 167 ? 6.983 -4.653 10.685 1.00 95.19 167 ALA A O 1
ATOM 1231 N N . ALA A 1 168 ? 6.985 -2.487 11.221 1.00 91.31 168 ALA A N 1
ATOM 1232 C CA . ALA A 1 168 ? 8.317 -2.251 10.665 1.00 91.31 168 ALA A CA 1
ATOM 1233 C C . ALA A 1 168 ? 9.450 -2.456 11.684 1.00 91.31 168 ALA A C 1
ATOM 1235 O O . ALA A 1 168 ? 10.535 -2.879 11.298 1.00 91.31 168 ALA A O 1
ATOM 1236 N N . ALA A 1 169 ? 9.221 -2.148 12.967 1.00 93.25 169 ALA A N 1
ATOM 1237 C CA . ALA A 1 169 ? 10.269 -2.123 13.995 1.00 93.25 169 ALA A CA 1
ATOM 1238 C C . ALA A 1 169 ? 10.246 -3.349 14.924 1.00 93.25 169 ALA A C 1
ATOM 1240 O O . ALA A 1 169 ? 11.261 -4.026 15.081 1.00 93.25 169 ALA A O 1
ATOM 1241 N N . GLY A 1 170 ? 9.099 -3.636 15.542 1.00 94.69 170 GLY A N 1
ATOM 1242 C CA . GLY A 1 170 ? 8.942 -4.722 16.507 1.00 94.69 170 GLY A CA 1
ATOM 1243 C C . GLY A 1 170 ? 7.483 -4.907 16.925 1.00 94.69 170 GLY A C 1
ATOM 1244 O O . GLY A 1 170 ? 6.691 -3.971 16.827 1.00 94.69 170 GLY A O 1
ATOM 1245 N N . ILE A 1 171 ? 7.142 -6.108 17.388 1.00 97.69 171 ILE A N 1
ATOM 1246 C CA . ILE A 1 171 ? 5.835 -6.464 17.954 1.00 97.69 171 ILE A CA 1
ATOM 1247 C C . ILE A 1 171 ? 6.087 -6.934 19.384 1.00 97.69 171 ILE A C 1
ATOM 1249 O O . ILE A 1 171 ? 6.846 -7.875 19.605 1.00 97.69 171 ILE A O 1
ATOM 1253 N N . THR A 1 172 ? 5.430 -6.296 20.349 1.00 97.56 172 THR A N 1
ATOM 1254 C CA . THR A 1 172 ? 5.531 -6.651 21.768 1.00 97.56 172 THR A CA 1
ATOM 1255 C C . THR A 1 172 ? 4.139 -6.897 22.321 1.00 97.56 172 THR A C 1
ATOM 1257 O O . THR A 1 172 ? 3.270 -6.035 22.211 1.00 97.56 172 THR A O 1
ATOM 1260 N N . ASN A 1 173 ? 3.941 -8.048 22.956 1.00 97.62 173 ASN A N 1
ATOM 1261 C CA . ASN A 1 173 ? 2.709 -8.401 23.643 1.00 97.62 173 ASN A CA 1
ATOM 1262 C C . ASN A 1 173 ? 2.953 -8.680 25.134 1.00 97.62 173 ASN A C 1
ATOM 1264 O O . ASN A 1 173 ? 3.958 -9.276 25.517 1.00 97.62 173 ASN A O 1
ATOM 1268 N N . THR A 1 174 ? 1.986 -8.292 25.967 1.00 97.62 174 THR A N 1
ATOM 1269 C CA . THR A 1 174 ? 1.956 -8.601 27.399 1.00 97.62 174 THR A CA 1
ATOM 1270 C C . THR A 1 174 ? 0.609 -9.229 27.732 1.00 97.62 174 THR A C 1
ATOM 1272 O O . THR A 1 174 ? -0.429 -8.606 27.536 1.00 97.62 174 THR A O 1
ATOM 1275 N N . GLY A 1 175 ? 0.622 -10.442 28.285 1.00 97.62 175 GLY A N 1
ATOM 1276 C CA . GLY A 1 175 ? -0.600 -11.165 28.648 1.00 97.62 175 GLY A CA 1
ATOM 1277 C C . GLY A 1 175 ? -1.202 -12.003 27.506 1.00 97.62 175 GLY A C 1
ATOM 1278 O O . GLY A 1 175 ? -0.616 -12.103 26.426 1.00 97.62 175 GLY A O 1
ATOM 1279 N N . PRO A 1 176 ? -2.343 -12.667 27.757 1.00 97.62 176 PRO A N 1
ATOM 1280 C CA . PRO A 1 176 ? -2.886 -13.719 26.895 1.00 97.62 176 PRO A CA 1
ATOM 1281 C C . PRO A 1 176 ? -3.705 -13.166 25.712 1.00 97.62 176 PRO A C 1
ATOM 1283 O O . PRO A 1 176 ? -4.888 -13.463 25.563 1.00 97.62 176 PRO A O 1
ATOM 1286 N N . SER A 1 177 ? -3.089 -12.334 24.871 1.00 97.94 177 SER A N 1
ATOM 1287 C CA . SER A 1 177 ? -3.719 -11.825 23.644 1.00 97.94 177 SER A CA 1
ATOM 1288 C C . SER A 1 177 ? -3.928 -12.942 22.622 1.00 97.94 177 SER A C 1
ATOM 1290 O O . SER A 1 177 ? -3.092 -13.832 22.504 1.00 97.94 177 SER A O 1
ATOM 1292 N N . THR A 1 178 ? -5.010 -12.881 21.847 1.00 97.62 178 THR A N 1
ATOM 1293 C CA . THR A 1 178 ? -5.238 -13.776 20.700 1.00 97.62 178 THR A CA 1
ATOM 1294 C C . THR A 1 178 ? -5.260 -12.954 19.419 1.00 97.62 178 THR A C 1
ATOM 1296 O O . THR A 1 178 ? -6.005 -11.980 19.332 1.00 97.62 178 THR A O 1
ATOM 1299 N N . VAL A 1 179 ? -4.454 -13.347 18.436 1.00 97.44 179 VAL A N 1
ATOM 1300 C CA . VAL A 1 179 ? -4.408 -12.738 17.102 1.00 97.44 179 VAL A CA 1
ATOM 1301 C C . VAL A 1 179 ? -4.967 -13.742 16.102 1.00 97.44 179 VAL A C 1
ATOM 1303 O O . VAL A 1 179 ? -4.467 -14.859 16.026 1.00 97.44 179 VAL A O 1
ATOM 1306 N N . ASN A 1 180 ? -6.005 -13.355 15.359 1.00 93.06 180 ASN A N 1
ATOM 1307 C CA . ASN A 1 180 ? -6.620 -14.176 14.313 1.00 93.06 180 ASN A CA 1
ATOM 1308 C C . ASN A 1 180 ? -6.267 -13.584 12.946 1.00 93.06 180 ASN A C 1
ATOM 1310 O O . ASN A 1 180 ? -6.723 -12.485 12.639 1.00 93.06 180 ASN A O 1
ATOM 1314 N N . GLY A 1 181 ? -5.471 -14.304 12.157 1.00 91.88 181 GLY A N 1
ATOM 1315 C CA . GL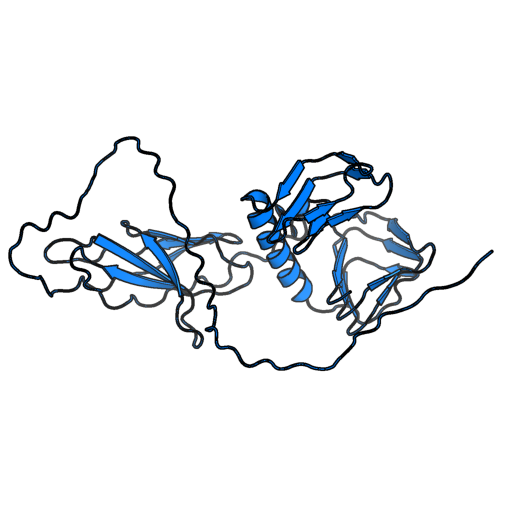Y A 1 181 ? -4.840 -13.806 10.931 1.00 91.88 181 GLY A CA 1
ATOM 1316 C C . GLY A 1 181 ? -3.317 -13.765 11.051 1.00 91.88 181 GLY A C 1
ATOM 1317 O O . GLY A 1 181 ? -2.765 -14.015 12.125 1.00 91.88 181 GLY A O 1
ATOM 1318 N N . ASP A 1 182 ? -2.637 -13.465 9.948 1.00 97.12 182 ASP A N 1
ATOM 1319 C CA . ASP A 1 182 ? -1.177 -13.522 9.897 1.00 97.12 182 ASP A CA 1
ATOM 1320 C C . ASP A 1 182 ? -0.534 -12.356 10.662 1.00 97.12 182 ASP A C 1
ATOM 1322 O O . ASP A 1 182 ? -1.103 -11.265 10.795 1.00 97.12 182 ASP A O 1
ATOM 1326 N N . MET A 1 183 ? 0.681 -12.578 11.163 1.00 97.94 183 MET A N 1
ATOM 1327 C CA . MET A 1 183 ? 1.535 -11.516 11.694 1.00 97.94 183 MET A CA 1
ATOM 1328 C C . MET A 1 183 ? 2.726 -11.305 10.773 1.00 97.94 183 MET A C 1
ATOM 1330 O O . MET A 1 183 ? 3.353 -12.263 10.331 1.00 97.94 183 MET A O 1
ATOM 1334 N N . GLY A 1 184 ? 3.059 -10.049 10.503 1.00 96.44 184 GLY A N 1
ATOM 1335 C CA . GLY A 1 184 ? 4.094 -9.677 9.549 1.00 96.44 184 GLY A CA 1
ATOM 1336 C C . GLY A 1 184 ? 5.080 -8.671 10.116 1.00 96.44 184 GLY A C 1
ATOM 1337 O O . GLY A 1 184 ? 4.717 -7.788 10.898 1.00 96.44 184 GLY A O 1
ATOM 1338 N N . MET A 1 185 ? 6.341 -8.782 9.708 1.00 95.69 185 MET A N 1
ATOM 1339 C CA . MET A 1 185 ? 7.360 -7.808 10.067 1.00 95.69 185 MET A CA 1
ATOM 1340 C C . MET A 1 185 ? 8.419 -7.632 8.989 1.00 95.69 185 MET A C 1
ATOM 1342 O O . MET A 1 185 ? 9.022 -8.606 8.542 1.00 95.69 185 MET A O 1
ATOM 1346 N N . THR A 1 186 ? 8.691 -6.377 8.621 1.00 92.19 186 THR A N 1
ATOM 1347 C CA . THR A 1 186 ? 9.894 -6.007 7.860 1.00 92.19 186 THR A CA 1
ATOM 1348 C C . THR A 1 186 ? 10.171 -4.491 7.909 1.00 92.19 186 THR A C 1
ATOM 1350 O O . THR A 1 186 ? 9.242 -3.694 7.733 1.00 92.19 186 THR A O 1
ATOM 1353 N N . PRO A 1 187 ? 11.422 -4.021 8.116 1.00 94.75 187 PRO A N 1
ATOM 1354 C CA . PRO A 1 187 ? 12.677 -4.784 8.185 1.00 94.75 187 PRO A CA 1
ATOM 1355 C C . PRO A 1 187 ? 13.046 -5.322 9.582 1.00 94.75 187 PRO A C 1
ATOM 1357 O O . PRO A 1 187 ? 14.075 -5.977 9.736 1.00 94.75 187 PRO A O 1
ATOM 1360 N N . GLY A 1 188 ? 12.257 -5.012 10.613 1.00 93.69 188 GLY A N 1
ATOM 1361 C CA . GLY A 1 188 ? 12.508 -5.437 11.991 1.00 93.69 188 GLY A CA 1
ATOM 1362 C C . GLY A 1 188 ? 12.540 -6.957 12.175 1.00 93.69 188 GLY A C 1
ATOM 1363 O O . GLY A 1 188 ? 12.158 -7.720 11.291 1.00 93.69 188 GLY A O 1
ATOM 1364 N N . THR A 1 189 ? 13.007 -7.398 13.343 1.00 93.88 189 THR A N 1
ATOM 1365 C CA . THR A 1 189 ? 13.169 -8.829 13.669 1.00 93.88 189 THR A CA 1
ATOM 1366 C C . THR A 1 189 ? 12.637 -9.224 15.047 1.00 93.88 189 THR A C 1
ATOM 1368 O O . THR A 1 189 ? 12.675 -10.399 15.402 1.00 93.88 189 THR A O 1
ATOM 1371 N N . SER A 1 190 ? 12.158 -8.270 15.852 1.00 96.31 190 SER A N 1
ATOM 1372 C CA . SER A 1 190 ? 11.803 -8.517 17.253 1.00 96.31 190 SER A CA 1
ATOM 1373 C C . SER A 1 190 ? 10.303 -8.737 17.428 1.00 96.31 190 SER A C 1
ATOM 1375 O O . SER A 1 190 ? 9.527 -7.781 17.403 1.00 96.31 190 SER A O 1
ATOM 1377 N N . VAL A 1 191 ? 9.903 -9.991 17.646 1.00 96.50 191 VAL A N 1
ATOM 1378 C CA . VAL A 1 191 ? 8.544 -10.378 18.051 1.00 96.50 191 VAL A CA 1
ATOM 1379 C C . VAL A 1 191 ? 8.622 -10.999 19.443 1.00 96.50 191 VAL A C 1
ATOM 1381 O O . VAL A 1 191 ? 9.243 -12.043 19.628 1.00 96.50 191 VAL A O 1
ATOM 1384 N N . VAL A 1 192 ? 8.017 -10.348 20.436 1.00 97.75 192 VAL A N 1
ATOM 1385 C CA . VAL A 1 192 ? 8.101 -10.733 21.852 1.00 97.75 192 VAL A CA 1
ATOM 1386 C C . VAL A 1 192 ? 6.700 -10.863 22.446 1.00 97.75 192 VAL A C 1
ATOM 1388 O O . VAL A 1 192 ? 5.818 -10.055 22.162 1.00 97.75 192 VAL A O 1
ATOM 1391 N N . GLY A 1 193 ? 6.495 -11.860 23.311 1.00 96.94 193 GLY A N 1
ATOM 1392 C CA . GLY A 1 193 ? 5.239 -12.040 24.049 1.00 96.94 193 GLY A CA 1
ATOM 1393 C C . GLY A 1 193 ? 4.223 -12.978 23.396 1.00 96.94 193 GLY A C 1
ATOM 1394 O O . GLY A 1 193 ? 3.066 -12.994 23.814 1.00 96.94 193 GLY A O 1
ATOM 1395 N N . PHE A 1 194 ? 4.642 -13.774 22.411 1.00 96.12 194 PHE A N 1
ATOM 1396 C CA . PHE A 1 194 ? 3.877 -14.881 21.829 1.00 96.12 194 PHE A CA 1
ATOM 1397 C C . PHE A 1 194 ? 4.695 -16.173 21.985 1.00 96.12 194 PHE A C 1
ATOM 1399 O O . PHE A 1 194 ? 5.460 -16.499 21.075 1.00 96.12 194 PHE A O 1
ATOM 1406 N N . PRO A 1 195 ? 4.631 -16.883 23.135 1.00 96.00 195 PRO A N 1
ATOM 1407 C CA . PRO A 1 195 ? 3.670 -16.789 24.259 1.00 96.00 195 PRO A CA 1
ATOM 1408 C C . PRO A 1 195 ? 3.938 -15.672 25.307 1.00 96.00 195 PRO A C 1
ATOM 1410 O O . PRO A 1 195 ? 5.045 -15.130 25.337 1.00 96.00 195 PRO A O 1
ATOM 1413 N N . PRO A 1 196 ? 2.958 -15.320 26.191 1.00 96.88 196 PRO A N 1
ATOM 1414 C CA . PRO A 1 196 ? 1.653 -15.976 26.405 1.00 96.88 196 PRO A CA 1
ATOM 1415 C C . PRO A 1 196 ? 0.565 -15.605 25.390 1.00 96.88 196 PRO A C 1
ATOM 1417 O O . PRO A 1 196 ? -0.527 -16.164 25.448 1.00 96.88 196 PRO A O 1
ATOM 1420 N N . GLY A 1 197 ? 0.841 -14.688 24.463 1.00 98.00 197 GLY A N 1
ATOM 1421 C CA . GLY A 1 197 ? -0.039 -14.451 23.327 1.00 98.00 197 GLY A CA 1
ATOM 1422 C C . GLY A 1 197 ? -0.160 -15.688 22.435 1.00 98.00 197 GLY A C 1
ATOM 1423 O O . GLY A 1 197 ? 0.783 -16.467 22.301 1.00 98.00 197 GLY A O 1
ATOM 1424 N N . THR A 1 198 ? -1.318 -15.849 21.807 1.00 97.88 198 THR A N 1
ATOM 1425 C CA . THR A 1 198 ? -1.622 -16.915 20.850 1.00 97.88 198 THR A CA 1
ATOM 1426 C C . THR A 1 198 ? -1.811 -16.312 19.463 1.00 97.88 198 THR A C 1
ATOM 1428 O O . THR A 1 198 ? -2.563 -15.351 19.300 1.00 97.88 198 THR A O 1
ATOM 1431 N N . LEU A 1 199 ? -1.130 -16.879 18.470 1.00 97.69 199 LEU A N 1
ATOM 1432 C CA . LEU A 1 199 ? -1.299 -16.547 17.059 1.00 97.69 199 LEU A CA 1
ATOM 1433 C C . LEU A 1 199 ? -2.065 -17.675 16.363 1.00 97.69 199 LEU A C 1
ATOM 1435 O O . LEU A 1 199 ? -1.566 -18.793 16.273 1.00 97.69 199 LEU A O 1
ATOM 1439 N N . ASN A 1 200 ? -3.243 -17.355 15.839 1.00 96.25 200 ASN A N 1
ATOM 1440 C CA . ASN A 1 200 ? -4.039 -18.202 14.956 1.00 96.25 200 ASN A CA 1
ATOM 1441 C C . ASN A 1 200 ? -3.811 -17.749 13.504 1.00 96.25 200 ASN A C 1
ATOM 1443 O O . ASN A 1 200 ? -4.687 -17.146 12.880 1.00 96.25 200 ASN A O 1
ATOM 1447 N N . GLY A 1 201 ? -2.600 -17.986 13.006 1.00 95.75 201 GLY A N 1
ATOM 1448 C CA . GLY A 1 201 ? -2.119 -17.560 11.692 1.00 95.75 201 GLY A CA 1
ATOM 1449 C C . GLY A 1 201 ? -0.640 -17.903 11.514 1.00 95.75 201 GLY A C 1
ATOM 1450 O O . GLY A 1 201 ? -0.054 -18.600 12.347 1.00 95.75 201 GLY A O 1
ATOM 1451 N N . THR A 1 202 ? -0.029 -17.399 10.448 1.00 97.31 202 THR A N 1
ATOM 1452 C CA . THR A 1 202 ? 1.398 -17.575 10.156 1.00 97.31 202 THR A CA 1
ATOM 1453 C C . THR A 1 202 ? 2.177 -16.314 10.519 1.00 97.31 202 THR A C 1
ATOM 1455 O O . THR A 1 202 ? 1.706 -15.193 10.334 1.00 97.31 202 THR A O 1
ATOM 1458 N N . LEU A 1 203 ? 3.382 -16.487 11.068 1.00 97.81 203 LEU A N 1
ATOM 1459 C CA . LEU A 1 203 ? 4.313 -15.386 11.304 1.00 97.81 203 LEU A CA 1
ATOM 1460 C C . LEU A 1 203 ? 5.284 -15.261 10.121 1.00 97.81 203 LEU A C 1
ATOM 1462 O O . LEU A 1 203 ? 6.046 -16.188 9.855 1.00 97.81 203 LEU A O 1
ATOM 1466 N N . HIS A 1 204 ? 5.303 -14.094 9.482 1.00 96.50 204 HIS A N 1
ATOM 1467 C CA . HIS A 1 204 ? 6.189 -13.740 8.374 1.00 96.50 204 HIS A CA 1
ATOM 1468 C C . HIS A 1 204 ? 7.176 -12.645 8.799 1.00 96.50 204 HIS A C 1
ATOM 1470 O O . HIS A 1 204 ? 6.776 -11.515 9.083 1.00 96.50 204 HIS A O 1
ATOM 1476 N N . VAL A 1 205 ? 8.477 -12.946 8.839 1.00 97.19 205 VAL A N 1
ATOM 1477 C CA . VAL A 1 205 ? 9.524 -11.974 9.213 1.00 97.19 205 VAL A CA 1
ATOM 1478 C C . VAL A 1 205 ? 10.574 -11.909 8.116 1.00 97.19 205 VAL A C 1
ATOM 1480 O O . VAL A 1 205 ? 11.283 -12.884 7.888 1.00 97.19 205 VAL A O 1
ATOM 1483 N N . ASN A 1 206 ? 10.695 -10.747 7.468 1.00 91.69 206 ASN A N 1
ATOM 1484 C CA . ASN A 1 206 ? 11.674 -10.479 6.405 1.00 91.69 206 ASN A CA 1
ATOM 1485 C C . ASN A 1 206 ? 11.693 -11.510 5.259 1.00 91.69 206 ASN A C 1
ATOM 1487 O O . ASN A 1 206 ? 12.706 -11.659 4.579 1.00 91.69 206 ASN A O 1
ATOM 1491 N N . ASP A 1 207 ? 10.579 -12.205 5.030 1.00 85.56 207 ASP A N 1
ATOM 1492 C CA . ASP A 1 207 ? 10.400 -13.092 3.885 1.00 85.56 207 ASP A CA 1
ATOM 1493 C C . ASP A 1 207 ? 9.726 -12.361 2.710 1.00 85.56 207 ASP A C 1
ATOM 1495 O O . ASP A 1 207 ? 9.365 -11.179 2.789 1.00 85.56 207 ASP A O 1
ATOM 1499 N N . ALA A 1 208 ? 9.576 -13.064 1.585 1.00 81.44 208 ALA A N 1
ATOM 1500 C CA . ALA A 1 208 ? 8.961 -12.501 0.386 1.00 81.44 208 ALA A CA 1
ATOM 1501 C C . ALA A 1 208 ? 7.501 -12.068 0.617 1.00 81.44 208 ALA A C 1
ATOM 1503 O O . ALA A 1 208 ? 7.062 -11.083 0.026 1.00 81.44 208 ALA A O 1
ATOM 1504 N N . VAL A 1 209 ? 6.771 -12.759 1.500 1.00 85.38 209 VAL A N 1
ATOM 1505 C CA . VAL A 1 209 ? 5.363 -12.466 1.796 1.00 85.38 209 VAL A CA 1
ATOM 1506 C C . VAL A 1 209 ? 5.262 -11.164 2.586 1.00 85.38 209 VAL A C 1
ATOM 1508 O O . VAL A 1 209 ? 4.540 -10.259 2.177 1.00 85.38 209 VAL A O 1
ATOM 1511 N N . ALA A 1 210 ? 6.044 -11.012 3.658 1.00 85.88 210 ALA A N 1
ATOM 1512 C CA . ALA A 1 210 ? 6.105 -9.778 4.433 1.00 85.88 210 ALA A CA 1
ATOM 1513 C C . ALA A 1 210 ? 6.612 -8.598 3.591 1.00 85.88 210 ALA A C 1
ATOM 1515 O O . ALA A 1 210 ? 6.091 -7.486 3.692 1.00 85.88 210 ALA A O 1
ATOM 1516 N N . THR A 1 211 ? 7.600 -8.834 2.725 1.00 83.81 211 THR A N 1
ATOM 1517 C CA . THR A 1 211 ? 8.125 -7.801 1.820 1.00 83.81 211 THR A CA 1
ATOM 1518 C C . THR A 1 211 ? 7.046 -7.313 0.856 1.00 83.81 211 THR A C 1
ATOM 1520 O O . THR A 1 211 ? 6.854 -6.104 0.722 1.00 83.81 211 THR A O 1
ATOM 1523 N N . GLN A 1 212 ? 6.297 -8.230 0.235 1.00 80.62 212 GLN A N 1
ATOM 1524 C CA . GLN A 1 212 ? 5.213 -7.870 -0.677 1.00 80.62 212 GLN A CA 1
ATOM 1525 C C . GLN A 1 212 ? 4.042 -7.197 0.051 1.00 80.62 212 GLN A C 1
ATOM 1527 O O . GLN A 1 212 ? 3.537 -6.180 -0.421 1.00 80.62 212 GLN A O 1
ATOM 1532 N N . ALA A 1 213 ? 3.656 -7.696 1.227 1.00 81.38 213 ALA A N 1
ATOM 1533 C CA . ALA A 1 213 ? 2.579 -7.116 2.026 1.00 81.38 213 ALA A CA 1
ATOM 1534 C C . ALA A 1 213 ? 2.882 -5.676 2.455 1.00 81.38 213 ALA A C 1
ATOM 1536 O O . ALA A 1 213 ? 1.997 -4.824 2.427 1.00 81.38 213 ALA A O 1
ATOM 1537 N N . LYS A 1 214 ? 4.142 -5.362 2.783 1.00 86.75 214 LYS A N 1
ATOM 1538 C CA . LYS A 1 214 ? 4.556 -3.981 3.051 1.00 86.75 214 LYS A CA 1
ATOM 1539 C C . LYS A 1 214 ? 4.378 -3.082 1.826 1.00 86.75 214 LYS A C 1
ATOM 1541 O O . LYS A 1 214 ? 3.897 -1.963 1.983 1.00 86.75 214 LYS A O 1
ATOM 1546 N N . LEU A 1 215 ? 4.765 -3.546 0.637 1.00 80.19 215 LEU A N 1
ATOM 1547 C CA . LEU A 1 215 ? 4.597 -2.777 -0.602 1.00 80.19 215 LEU A CA 1
ATOM 1548 C C . LEU A 1 215 ? 3.115 -2.532 -0.898 1.00 80.19 215 LEU A C 1
ATOM 1550 O O . LEU A 1 215 ? 2.715 -1.405 -1.177 1.00 80.19 215 LEU A O 1
ATOM 1554 N N . ASP A 1 216 ? 2.288 -3.566 -0.766 1.00 79.88 216 ASP A N 1
ATOM 1555 C CA . ASP A 1 216 ? 0.845 -3.462 -0.976 1.00 79.88 216 ASP A CA 1
ATOM 1556 C C . ASP A 1 216 ? 0.182 -2.531 0.050 1.00 79.88 216 ASP A C 1
ATOM 1558 O O . ASP A 1 216 ? -0.651 -1.705 -0.321 1.00 79.88 216 ASP A O 1
ATOM 1562 N N . TRP A 1 217 ? 0.600 -2.583 1.319 1.00 86.69 217 TRP A N 1
ATOM 1563 C CA . TRP A 1 217 ? 0.149 -1.642 2.346 1.00 86.69 217 TRP A CA 1
ATOM 1564 C C . TRP A 1 217 ? 0.569 -0.198 2.036 1.00 86.69 217 TRP A C 1
ATOM 1566 O O . TRP A 1 217 ? -0.238 0.714 2.187 1.00 86.69 217 TRP A O 1
ATOM 1576 N N . GLN A 1 218 ? 1.802 0.032 1.569 1.00 83.81 218 GLN A N 1
ATOM 1577 C CA . GLN A 1 218 ? 2.263 1.370 1.172 1.00 83.81 218 GLN A CA 1
ATOM 1578 C C . GLN A 1 218 ? 1.449 1.911 -0.008 1.00 83.81 218 GLN A C 1
ATOM 1580 O O . GLN A 1 218 ? 1.068 3.080 -0.010 1.00 83.81 218 GLN A O 1
ATOM 1585 N N . ASN A 1 219 ? 1.134 1.052 -0.978 1.00 76.75 219 ASN A N 1
ATOM 1586 C CA . ASN A 1 219 ? 0.273 1.400 -2.104 1.00 76.75 219 ASN A CA 1
ATOM 1587 C C . ASN A 1 219 ? -1.138 1.774 -1.628 1.00 76.75 219 ASN A C 1
ATOM 1589 O O . ASN A 1 219 ? -1.663 2.809 -2.030 1.00 76.75 219 ASN A O 1
ATOM 1593 N N . ALA A 1 220 ? -1.720 0.975 -0.730 1.00 81.00 220 ALA A N 1
ATOM 1594 C CA . ALA A 1 220 ? -3.015 1.260 -0.119 1.00 81.00 220 ALA A CA 1
ATOM 1595 C C . ALA A 1 220 ? -3.014 2.585 0.657 1.00 81.00 220 ALA A C 1
ATOM 1597 O O . ALA A 1 220 ? -3.933 3.385 0.516 1.00 81.00 220 ALA A O 1
ATOM 1598 N N . TYR A 1 221 ? -1.974 2.838 1.455 1.00 86.75 221 TYR A N 1
ATOM 1599 C CA . TYR A 1 221 ? -1.825 4.082 2.206 1.00 86.75 221 TYR A CA 1
ATOM 1600 C C . TYR A 1 221 ? -1.784 5.298 1.270 1.00 86.75 221 TYR A C 1
ATOM 1602 O O . TYR A 1 221 ? -2.505 6.270 1.495 1.00 86.75 221 TYR A O 1
ATOM 1610 N N . ASN A 1 222 ? -0.977 5.229 0.206 1.00 82.00 222 ASN A N 1
ATOM 1611 C CA . ASN A 1 222 ? -0.835 6.310 -0.770 1.00 82.00 222 ASN A CA 1
ATOM 1612 C C . ASN A 1 222 ? -2.131 6.565 -1.557 1.00 82.00 222 ASN A C 1
ATOM 1614 O O . ASN A 1 222 ? -2.482 7.723 -1.772 1.00 82.00 222 ASN A O 1
ATOM 1618 N N . ASP A 1 223 ? -2.862 5.510 -1.939 1.00 80.44 223 ASP A N 1
ATOM 1619 C CA . ASP A 1 223 ? -4.197 5.642 -2.541 1.00 80.44 223 ASP A CA 1
ATOM 1620 C C . ASP A 1 223 ? -5.148 6.372 -1.587 1.00 80.44 223 ASP A C 1
ATOM 1622 O O . ASP A 1 223 ? -5.717 7.406 -1.932 1.00 80.44 223 ASP A O 1
ATOM 1626 N N . LEU A 1 224 ? -5.270 5.874 -0.354 1.00 85.31 224 LEU A N 1
ATOM 1627 C CA . LEU A 1 224 ? -6.239 6.374 0.616 1.00 85.31 224 LEU A CA 1
ATOM 1628 C C . LEU A 1 224 ? -5.961 7.814 1.051 1.00 85.31 224 LEU A C 1
ATOM 1630 O O . LEU A 1 224 ? -6.918 8.564 1.232 1.00 85.31 224 LEU A O 1
ATOM 1634 N N . VAL A 1 225 ? -4.694 8.213 1.213 1.00 85.50 225 VAL A N 1
ATOM 1635 C CA . VAL A 1 225 ? -4.320 9.598 1.559 1.00 85.50 225 VAL A CA 1
ATOM 1636 C C . VAL A 1 225 ? -4.455 10.556 0.369 1.00 85.50 225 VAL A C 1
ATOM 1638 O O . VAL A 1 225 ? -4.639 11.752 0.568 1.00 85.50 225 VAL A O 1
ATOM 1641 N N . GLY A 1 226 ? -4.391 10.046 -0.865 1.00 82.50 226 GLY A N 1
ATOM 1642 C CA . GLY A 1 226 ? -4.570 10.833 -2.087 1.00 82.50 226 GLY A CA 1
ATOM 1643 C C . GLY A 1 226 ? -6.030 11.149 -2.426 1.00 82.50 226 GLY A C 1
ATOM 1644 O O . GLY A 1 226 ? -6.286 11.987 -3.292 1.00 82.50 226 GLY A O 1
ATOM 1645 N N . ARG A 1 227 ? -7.001 10.502 -1.765 1.00 85.00 227 ARG A N 1
ATOM 1646 C CA . ARG A 1 227 ? -8.432 10.739 -2.013 1.00 85.00 227 ARG A CA 1
ATOM 1647 C C . ARG A 1 227 ? -8.849 12.136 -1.557 1.00 85.00 227 ARG A C 1
ATOM 1649 O O . ARG A 1 227 ? -8.435 12.603 -0.496 1.00 85.00 227 ARG A O 1
ATOM 1656 N N . ALA A 1 228 ? -9.705 12.779 -2.350 1.00 84.19 228 ALA A N 1
ATOM 1657 C CA . ALA A 1 228 ? -10.261 14.085 -2.024 1.00 84.19 228 ALA A CA 1
ATOM 1658 C C . ALA A 1 228 ? -11.123 14.020 -0.753 1.00 84.19 228 ALA A C 1
ATOM 1660 O O . ALA A 1 228 ? -11.846 13.053 -0.529 1.00 84.19 228 ALA A O 1
ATOM 1661 N N . CYS A 1 229 ? -11.045 15.067 0.065 1.00 91.62 229 CYS A N 1
ATOM 1662 C CA . CYS A 1 229 ? -11.834 15.178 1.285 1.00 91.62 229 CYS A CA 1
ATOM 1663 C C . CYS A 1 229 ? -13.291 15.530 0.974 1.00 91.62 229 CYS A C 1
ATOM 1665 O O . CYS A 1 229 ? -13.547 16.600 0.421 1.00 91.62 229 CYS A O 1
ATOM 1667 N N . ASP A 1 230 ? -14.234 14.701 1.426 1.00 93.06 230 ASP A N 1
ATOM 1668 C CA . ASP A 1 230 ? -15.665 15.015 1.341 1.00 93.06 230 ASP A CA 1
ATOM 1669 C C . ASP A 1 230 ? -16.117 15.848 2.546 1.00 93.06 230 ASP A C 1
ATOM 1671 O O . ASP A 1 230 ? -16.854 16.825 2.410 1.00 93.06 230 ASP A O 1
ATOM 1675 N N . VAL A 1 231 ? -15.664 15.476 3.751 1.00 96.62 231 VAL A N 1
ATOM 1676 C CA . VAL A 1 231 ? -16.018 16.165 5.001 1.00 96.62 231 VAL A CA 1
ATOM 1677 C C . VAL A 1 231 ? -14.794 16.357 5.887 1.00 96.62 231 VAL A C 1
ATOM 1679 O O . VAL A 1 231 ? -14.043 15.422 6.158 1.00 96.62 231 VAL A O 1
ATOM 1682 N N . VAL A 1 232 ? -14.619 17.579 6.392 1.00 97.12 232 VAL A N 1
ATOM 1683 C CA . VAL A 1 232 ? -13.483 17.957 7.240 1.00 97.12 232 VAL A CA 1
ATOM 1684 C C . VAL A 1 232 ? -13.908 18.035 8.707 1.00 97.12 232 VAL A C 1
ATOM 1686 O O . VAL A 1 232 ? -14.859 18.731 9.055 1.00 97.12 232 VAL A O 1
ATOM 1689 N N . SER A 1 233 ? -13.169 17.336 9.565 1.00 95.81 233 SER A N 1
ATOM 1690 C CA . SER A 1 233 ? -13.262 17.322 11.027 1.00 95.81 233 SER A CA 1
ATOM 1691 C C . SER A 1 233 ? -14.668 17.066 11.604 1.00 95.81 233 SER A C 1
ATOM 1693 O O . SER A 1 233 ? -15.094 17.805 12.498 1.00 95.81 233 SER A O 1
ATOM 1695 N N . PRO A 1 234 ? -15.417 16.040 11.150 1.00 97.06 234 PRO A N 1
ATOM 1696 C CA . PRO A 1 234 ? -16.686 15.687 11.783 1.00 97.06 234 PRO A CA 1
ATOM 1697 C C . PRO A 1 234 ? -16.473 15.113 13.194 1.00 97.06 234 PRO A C 1
ATOM 1699 O O . PRO A 1 234 ? -15.392 14.646 13.548 1.00 97.06 234 PRO A O 1
ATOM 1702 N N . SER A 1 235 ? -17.534 15.065 14.000 1.00 96.12 235 SER A N 1
ATOM 1703 C CA . SER A 1 235 ? -17.503 14.327 15.269 1.00 96.12 235 SER A CA 1
ATOM 1704 C C . SER A 1 235 ? -17.403 12.816 15.024 1.00 96.12 235 SER A C 1
ATOM 1706 O O . SER A 1 235 ? -18.234 12.250 14.316 1.00 96.12 235 SER A O 1
ATOM 1708 N N . LEU A 1 236 ? -16.452 12.141 15.680 1.00 97.00 236 LEU A N 1
ATOM 1709 C CA . LEU A 1 236 ? -16.344 10.671 15.718 1.00 97.00 236 LEU A CA 1
ATOM 1710 C C . LEU A 1 236 ? -17.088 10.066 16.926 1.00 97.00 236 LEU A C 1
ATOM 1712 O O . LEU A 1 236 ? -16.639 9.101 17.547 1.00 97.00 236 LEU A O 1
ATOM 1716 N N . ASN A 1 237 ? -18.217 10.673 17.290 1.00 96.25 237 ASN A N 1
ATOM 1717 C CA . ASN A 1 237 ? -19.087 10.259 18.387 1.00 96.25 237 ASN A CA 1
ATOM 1718 C C . ASN A 1 237 ? -20.556 10.473 17.979 1.00 96.25 237 ASN A C 1
ATOM 1720 O O . ASN A 1 237 ? -21.184 11.463 18.358 1.00 96.25 237 ASN A O 1
ATOM 1724 N N . GLY A 1 238 ? -21.053 9.606 17.098 1.00 95.56 238 GLY A N 1
ATOM 1725 C CA . GLY A 1 238 ? -22.322 9.767 16.387 1.00 95.56 238 GLY A CA 1
ATOM 1726 C C . GLY A 1 238 ? -22.451 8.775 15.231 1.00 95.56 238 GLY A C 1
ATOM 1727 O O . GLY A 1 238 ? -21.757 7.763 15.215 1.00 95.56 238 GLY A O 1
ATOM 1728 N N . THR A 1 239 ? -23.333 9.051 14.266 1.00 98.19 239 THR A N 1
ATOM 1729 C CA . THR A 1 239 ? -23.502 8.211 13.065 1.00 98.19 239 THR A CA 1
ATOM 1730 C C . THR A 1 239 ? -22.878 8.874 11.843 1.00 98.19 239 THR A C 1
ATOM 1732 O O . THR A 1 239 ? -23.124 10.054 11.607 1.00 98.19 239 THR A O 1
ATOM 1735 N N . LEU A 1 240 ? -22.112 8.111 11.065 1.00 98.44 240 LEU A N 1
ATOM 1736 C CA . LEU A 1 240 ? -21.479 8.529 9.815 1.00 98.44 240 LEU A CA 1
ATOM 1737 C C . LEU A 1 240 ? -21.872 7.591 8.662 1.00 98.44 240 LEU A C 1
ATOM 1739 O O . LEU A 1 240 ? -22.147 6.407 8.874 1.00 98.44 240 LEU A O 1
ATOM 1743 N N . THR A 1 241 ? -21.885 8.125 7.442 1.00 97.75 241 THR A N 1
ATOM 1744 C CA . THR A 1 241 ? -22.193 7.418 6.185 1.00 97.75 241 THR A CA 1
ATOM 1745 C C . THR A 1 241 ? -20.921 7.180 5.362 1.00 97.75 241 THR A C 1
ATOM 1747 O O . THR A 1 241 ? -19.889 7.769 5.672 1.00 97.75 241 THR A O 1
ATOM 1750 N N . PRO A 1 242 ? -20.927 6.295 4.354 1.00 96.50 242 PRO A N 1
ATOM 1751 C CA . PRO A 1 242 ? -19.718 6.004 3.582 1.00 96.50 242 PRO A CA 1
ATOM 1752 C C . PRO A 1 242 ? -19.249 7.221 2.774 1.00 96.50 242 PRO A C 1
ATOM 1754 O O . PRO A 1 242 ? -20.038 7.746 1.991 1.00 96.50 242 PRO A O 1
ATOM 1757 N N . GLN A 1 243 ? -18.002 7.661 2.985 1.00 94.81 243 GLN A N 1
ATOM 1758 C CA . GLN A 1 243 ? -17.312 8.773 2.298 1.00 94.81 243 GLN A CA 1
ATOM 1759 C C . GLN A 1 243 ? -15.894 8.983 2.883 1.00 94.81 243 GLN A C 1
ATOM 1761 O O . GLN A 1 243 ? -15.457 8.238 3.771 1.00 94.81 243 GLN A O 1
ATOM 1766 N N . VAL A 1 244 ? -15.178 10.013 2.413 1.00 95.50 244 VAL A N 1
ATOM 1767 C CA . VAL A 1 244 ? -13.847 10.415 2.898 1.00 95.50 244 VAL A CA 1
ATOM 1768 C C . VAL A 1 244 ? -13.939 11.530 3.949 1.00 95.50 244 VAL A C 1
ATOM 1770 O O . VAL A 1 244 ? -14.406 12.642 3.697 1.00 95.50 244 VAL A O 1
ATOM 1773 N N . TYR A 1 245 ? -13.434 11.239 5.145 1.00 97.81 245 TYR A N 1
ATOM 1774 C CA . TYR A 1 245 ? -13.382 12.116 6.308 1.00 97.81 245 TYR A CA 1
ATOM 1775 C C . TYR A 1 245 ? -11.947 12.544 6.610 1.00 97.81 245 TYR A C 1
ATOM 1777 O O . TYR A 1 245 ? -11.079 11.698 6.811 1.00 97.81 245 TYR A O 1
ATOM 1785 N N . CYS A 1 246 ? -11.706 13.848 6.715 1.00 97.12 246 CYS A N 1
ATOM 1786 C CA . CYS A 1 246 ? -10.364 14.400 6.883 1.00 97.12 246 CYS A CA 1
ATOM 1787 C C . CYS A 1 246 ? -10.207 15.176 8.188 1.00 97.12 246 CYS A C 1
ATOM 1789 O O . CYS A 1 246 ? -10.988 16.074 8.481 1.00 97.12 246 CYS A O 1
ATOM 1791 N N . PHE A 1 247 ? -9.149 14.892 8.936 1.00 97.25 247 PHE A N 1
ATOM 1792 C CA . PHE A 1 247 ? -8.787 15.538 10.192 1.00 97.25 247 PHE A CA 1
ATOM 1793 C C . PHE A 1 247 ? -7.366 16.092 10.052 1.00 97.25 247 PHE A C 1
ATOM 1795 O O . PHE A 1 247 ? -6.413 15.320 10.118 1.00 97.25 247 PHE A O 1
ATOM 1802 N N . PRO A 1 248 ? -7.176 17.412 9.873 1.00 94.25 248 PRO A N 1
ATOM 1803 C CA . PRO A 1 248 ? -5.843 17.988 9.663 1.00 94.25 248 PRO A CA 1
ATOM 1804 C C . PRO A 1 248 ? -4.863 17.803 10.835 1.00 94.25 248 PRO A C 1
ATOM 1806 O O . PRO A 1 248 ? -3.663 17.996 10.665 1.00 94.25 248 PRO A O 1
ATOM 1809 N N . SER A 1 249 ? -5.359 17.469 12.029 1.00 94.62 249 SER A N 1
ATOM 1810 C CA . SER A 1 249 ? -4.565 17.294 13.247 1.00 94.62 249 SER A CA 1
ATOM 1811 C C . SER A 1 249 ? -4.869 15.948 13.920 1.00 94.62 249 SER A C 1
ATOM 1813 O O . SER A 1 249 ? -4.738 14.900 13.290 1.00 94.62 249 SER A O 1
ATOM 1815 N N . THR A 1 250 ? -5.220 15.950 15.204 1.00 94.06 250 THR A N 1
ATOM 1816 C CA . THR A 1 250 ? -5.567 14.748 15.963 1.00 94.06 250 THR A CA 1
ATOM 1817 C C . THR A 1 250 ? -7.063 14.461 15.880 1.00 94.06 250 THR A C 1
ATOM 1819 O O . THR A 1 250 ? -7.880 15.362 15.679 1.00 94.06 250 THR A O 1
ATOM 1822 N N . ALA A 1 251 ? -7.432 13.197 16.075 1.00 95.88 251 ALA A N 1
ATOM 1823 C CA . ALA A 1 251 ? -8.824 12.772 16.162 1.00 95.88 251 ALA A CA 1
ATOM 1824 C C . ALA A 1 251 ? -9.041 11.848 17.370 1.00 95.88 251 ALA A C 1
ATOM 1826 O O . ALA A 1 251 ? -8.145 11.113 17.791 1.00 95.88 251 ALA A O 1
ATOM 1827 N N . GLY A 1 252 ? -10.239 11.906 17.950 1.00 95.88 252 GLY A N 1
ATOM 1828 C CA . GLY A 1 252 ? -10.640 11.082 19.089 1.00 95.88 252 GLY A CA 1
ATOM 1829 C C . GLY A 1 252 ? -11.922 10.323 18.780 1.00 95.88 252 GLY A C 1
ATOM 1830 O O . GLY A 1 252 ? -12.926 10.951 18.453 1.00 95.88 252 GLY A O 1
ATOM 1831 N N . VAL A 1 253 ? -11.901 8.994 18.893 1.00 96.44 253 VAL A N 1
ATOM 1832 C CA . VAL A 1 253 ? -13.072 8.132 18.673 1.00 96.44 253 VAL A CA 1
ATOM 1833 C C . VAL A 1 253 ? -13.830 7.931 19.984 1.00 96.44 253 VAL A C 1
ATOM 1835 O O . VAL A 1 253 ? -13.242 7.557 21.004 1.00 96.44 253 VAL A O 1
ATOM 1838 N N . GLY A 1 254 ? -15.140 8.189 19.945 1.00 95.56 254 GLY A N 1
ATOM 1839 C CA . GLY A 1 254 ? -16.094 7.918 21.021 1.00 95.56 254 GLY A CA 1
ATOM 1840 C C . GLY A 1 254 ? -16.962 6.697 20.708 1.00 95.56 254 GLY A C 1
ATOM 1841 O O . GLY A 1 254 ? -16.451 5.646 20.327 1.00 95.56 254 GLY A O 1
ATOM 1842 N N . THR A 1 255 ? -18.281 6.824 20.861 1.00 96.31 255 THR A N 1
ATOM 1843 C CA . THR A 1 255 ? -19.246 5.830 20.368 1.00 96.31 255 THR A CA 1
ATOM 1844 C C . THR A 1 255 ? -19.655 6.192 18.944 1.00 96.31 255 THR A C 1
ATOM 1846 O O . THR A 1 255 ? -20.496 7.062 18.725 1.00 96.31 255 THR A O 1
ATOM 1849 N N . LEU A 1 256 ? -19.012 5.559 17.969 1.00 97.94 256 LEU A N 1
ATOM 1850 C CA . LEU A 1 256 ? -19.193 5.801 16.544 1.00 97.94 256 LEU A CA 1
ATOM 1851 C C . LEU A 1 256 ? -20.058 4.700 15.924 1.00 97.94 256 LEU A C 1
ATOM 1853 O O . LEU A 1 256 ? -19.838 3.515 16.158 1.00 97.94 256 LEU A O 1
ATOM 1857 N N . THR A 1 257 ? -21.026 5.083 15.100 1.00 98.50 257 THR A N 1
ATOM 1858 C CA . THR A 1 257 ? -21.798 4.173 14.251 1.00 98.50 257 THR A CA 1
ATOM 1859 C C . THR A 1 257 ? -21.501 4.484 12.792 1.00 98.50 257 THR A C 1
ATOM 1861 O O . THR A 1 257 ? -21.680 5.613 12.348 1.00 98.50 257 THR A O 1
ATOM 1864 N N . LEU A 1 258 ? -21.065 3.488 12.032 1.00 98.50 258 LEU A N 1
ATOM 1865 C CA . LEU A 1 258 ? -20.937 3.565 10.581 1.00 98.50 258 LEU A CA 1
ATOM 1866 C C . LEU A 1 258 ? -22.166 2.890 9.979 1.00 98.50 258 LEU A C 1
ATOM 1868 O O . LEU A 1 258 ? -22.460 1.731 10.284 1.00 98.50 258 LEU A O 1
ATOM 1872 N N . SER A 1 259 ? -22.940 3.643 9.205 1.00 97.94 259 SER A N 1
ATOM 1873 C CA . SER A 1 259 ? -24.223 3.194 8.673 1.00 97.94 259 SER A CA 1
ATOM 1874 C C . SER A 1 259 ? -24.294 3.339 7.160 1.00 97.94 259 SER A C 1
ATOM 1876 O O . SER A 1 259 ? -24.102 4.439 6.642 1.0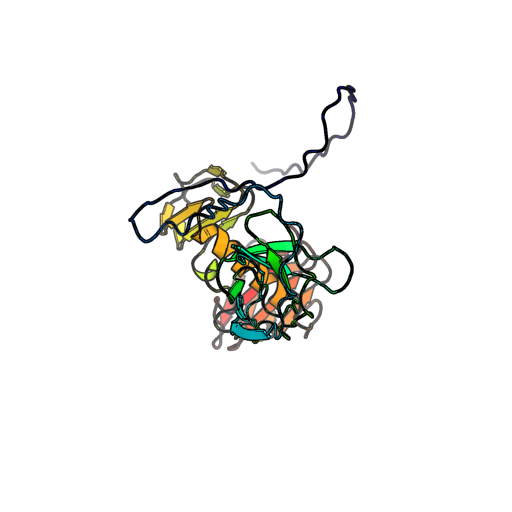0 97.94 259 SER A O 1
ATOM 1878 N N . GLY A 1 260 ? -24.591 2.237 6.471 1.00 95.12 260 GLY A N 1
ATOM 1879 C CA . GLY A 1 260 ? -24.680 2.177 5.012 1.00 95.12 260 GLY A CA 1
ATOM 1880 C C . GLY A 1 260 ? -23.577 1.328 4.378 1.00 95.12 260 GLY A C 1
ATOM 1881 O O . GLY A 1 260 ? -22.452 1.266 4.866 1.00 95.12 260 GLY A O 1
ATOM 1882 N N . ALA A 1 261 ? -23.901 0.669 3.268 1.00 91.38 261 ALA A N 1
ATOM 1883 C CA . ALA A 1 261 ? -22.914 -0.051 2.472 1.00 91.38 261 ALA A CA 1
ATOM 1884 C C . ALA A 1 261 ? -22.027 0.935 1.699 1.00 91.38 261 ALA A C 1
ATOM 1886 O O . ALA A 1 261 ? -22.534 1.804 0.991 1.00 91.38 261 ALA A O 1
ATOM 1887 N N . GLY A 1 262 ? -20.708 0.785 1.809 1.00 88.31 262 GLY A N 1
ATOM 1888 C CA . GLY A 1 262 ? -19.738 1.608 1.091 1.00 88.31 262 GLY A CA 1
ATOM 1889 C C . GLY A 1 262 ? -18.405 1.702 1.824 1.00 88.31 262 GLY A C 1
ATOM 1890 O O . GLY A 1 262 ? -18.198 1.034 2.837 1.00 88.31 262 GLY A O 1
ATOM 1891 N N . VAL A 1 263 ? -17.503 2.529 1.295 1.00 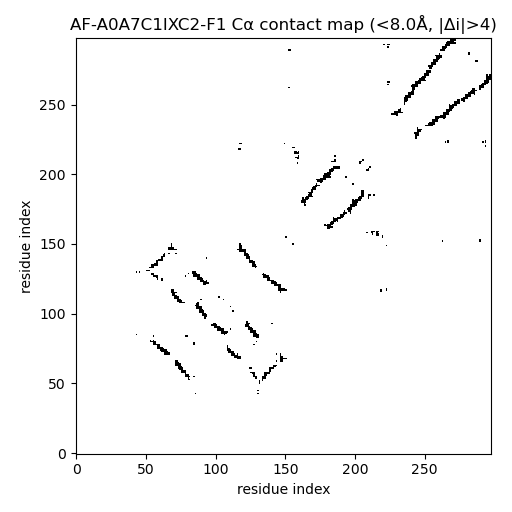90.31 263 VAL A N 1
ATOM 1892 C CA . VAL A 1 263 ? -16.175 2.758 1.873 1.00 90.31 263 VAL A CA 1
ATOM 1893 C C . VAL A 1 263 ? -16.183 3.952 2.815 1.00 90.31 263 VAL A C 1
ATOM 1895 O O . VAL A 1 263 ? -16.711 5.012 2.491 1.00 90.31 263 VAL A O 1
ATOM 1898 N N . TYR A 1 264 ? -15.539 3.778 3.963 1.00 96.12 264 TYR A N 1
ATOM 1899 C CA . TYR A 1 264 ? -15.252 4.833 4.923 1.00 96.12 264 TYR A CA 1
ATOM 1900 C C . TYR A 1 264 ? -13.745 5.048 4.958 1.00 96.12 264 TYR A C 1
ATOM 1902 O O . TYR A 1 264 ? -13.003 4.116 5.271 1.00 96.12 264 TYR A O 1
ATOM 1910 N N . VAL A 1 265 ? -13.287 6.264 4.668 1.00 96.38 265 VAL A N 1
ATOM 1911 C CA . VAL A 1 265 ? -11.868 6.623 4.791 1.00 96.38 265 VAL A CA 1
ATOM 1912 C C . VAL A 1 265 ? -11.730 7.724 5.826 1.00 96.38 265 VAL A C 1
ATOM 1914 O O . VAL A 1 265 ? -12.331 8.779 5.682 1.00 96.38 265 VAL A O 1
ATOM 1917 N N . PHE A 1 266 ? -10.927 7.495 6.859 1.00 98.00 266 PHE A N 1
ATOM 1918 C CA . PHE A 1 266 ? -10.596 8.484 7.881 1.00 98.00 266 PHE A CA 1
ATOM 1919 C C . PHE A 1 266 ? -9.129 8.885 7.731 1.00 98.00 266 PHE A C 1
ATOM 1921 O O . PHE A 1 266 ? -8.243 8.171 8.196 1.00 98.00 266 PHE A O 1
ATOM 1928 N N . GLN A 1 267 ? -8.867 10.012 7.072 1.00 97.19 267 GLN A N 1
ATOM 1929 C CA . GLN A 1 267 ? -7.535 10.605 6.950 1.00 97.19 267 GLN A CA 1
ATOM 1930 C C . GLN A 1 267 ? -7.254 11.492 8.166 1.00 97.19 267 GLN A C 1
ATOM 1932 O O . GLN A 1 267 ? -7.939 12.489 8.377 1.00 97.19 267 GLN A O 1
ATOM 1937 N N . ILE A 1 268 ? -6.260 11.146 8.980 1.00 96.19 268 ILE A N 1
ATOM 1938 C CA . ILE A 1 268 ? -5.914 11.848 10.221 1.00 96.19 268 ILE A CA 1
ATOM 1939 C C . ILE A 1 268 ? -4.455 12.285 10.139 1.00 96.19 268 ILE A C 1
ATOM 1941 O O . ILE A 1 268 ? -3.556 11.454 10.080 1.00 96.19 268 ILE A O 1
ATOM 1945 N N . GLY A 1 269 ? -4.209 13.594 10.147 1.00 92.00 269 GLY A N 1
ATOM 1946 C CA . GLY A 1 269 ? -2.879 14.174 9.947 1.00 92.00 269 GLY A CA 1
ATOM 1947 C C . GLY A 1 269 ? -1.885 13.886 11.076 1.00 92.00 269 GLY A C 1
ATOM 1948 O O . GLY A 1 269 ? -0.679 13.979 10.867 1.00 92.00 269 GLY A O 1
ATOM 1949 N N . SER A 1 270 ? -2.370 13.530 12.268 1.00 94.19 270 SER A N 1
ATOM 1950 C CA . SER A 1 270 ? -1.546 13.210 13.436 1.00 94.19 270 SER A CA 1
ATOM 1951 C C . SER A 1 270 ? -2.098 11.994 14.197 1.00 94.19 270 SER A C 1
ATOM 1953 O O . SER A 1 270 ? -2.441 10.993 13.577 1.00 94.19 270 SER A O 1
ATOM 1955 N N . ALA A 1 271 ? -2.150 12.051 15.531 1.00 93.44 271 ALA A N 1
ATOM 1956 C CA . ALA A 1 271 ? -2.542 10.942 16.388 1.00 93.44 271 ALA A CA 1
ATOM 1957 C C . ALA A 1 271 ? -4.057 10.688 16.391 1.00 93.44 271 ALA A C 1
ATOM 1959 O O . ALA A 1 271 ? -4.872 11.612 16.506 1.00 93.44 271 ALA A O 1
ATOM 1960 N N . LEU A 1 272 ? -4.414 9.404 16.354 1.00 95.75 272 LEU A N 1
ATOM 1961 C CA . LEU A 1 272 ? -5.748 8.894 16.649 1.00 95.75 272 LEU A CA 1
ATOM 1962 C C . LEU A 1 272 ? -5.787 8.377 18.088 1.00 95.75 272 LEU A C 1
ATOM 1964 O O . LEU A 1 272 ? -4.948 7.577 18.495 1.00 95.75 272 LEU A O 1
ATOM 1968 N N . SER A 1 273 ? -6.785 8.805 18.850 1.00 94.31 273 SER A N 1
ATOM 1969 C CA . SER A 1 273 ? -7.018 8.339 20.218 1.00 94.31 273 SER A CA 1
ATOM 1970 C C . SER A 1 273 ? -8.414 7.743 20.366 1.00 94.31 273 SER A C 1
ATOM 1972 O O . SER A 1 273 ? -9.324 8.057 19.600 1.00 94.31 273 SER A O 1
ATOM 1974 N N . SER A 1 274 ? -8.596 6.881 21.362 1.00 92.75 274 SER A N 1
ATOM 1975 C CA . SER A 1 274 ? -9.903 6.356 21.753 1.00 92.75 274 SER A CA 1
ATOM 1976 C C . SER A 1 274 ? -10.186 6.713 23.209 1.00 92.75 274 SER A C 1
ATOM 1978 O O . SER A 1 274 ? -9.302 6.653 24.066 1.00 92.75 274 SER A O 1
ATOM 1980 N N . ALA A 1 275 ? 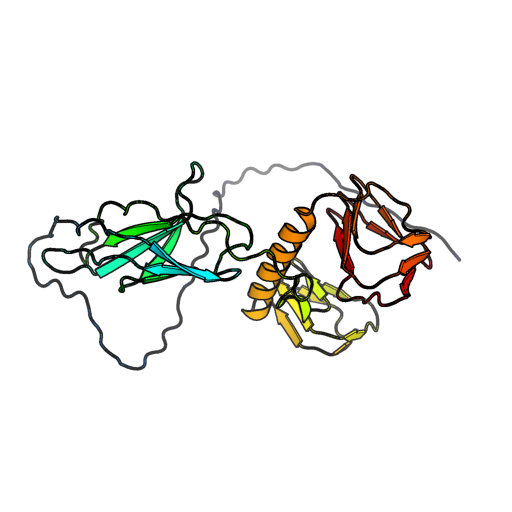-11.421 7.124 23.495 1.00 87.00 275 ALA A N 1
ATOM 1981 C CA . ALA A 1 275 ? -11.876 7.290 24.869 1.00 87.00 275 ALA A CA 1
ATOM 1982 C C . ALA A 1 275 ? -12.050 5.924 25.559 1.00 87.00 275 ALA A C 1
ATOM 1984 O O . ALA A 1 275 ? -12.219 4.892 24.905 1.00 87.00 275 ALA A O 1
ATOM 1985 N N . SER A 1 276 ? -12.087 5.908 26.895 1.00 90.38 276 SER A N 1
ATOM 1986 C CA . SER A 1 276 ? -12.514 4.717 27.639 1.00 90.38 276 SER A CA 1
ATOM 1987 C C . SER A 1 276 ? -13.910 4.288 27.172 1.00 90.38 276 SER A C 1
ATOM 1989 O O . SER A 1 276 ? -14.838 5.093 27.211 1.00 90.38 276 SER A O 1
ATOM 1991 N N . ASN A 1 277 ? -14.060 3.024 26.765 1.00 88.81 277 ASN A N 1
ATOM 1992 C CA . ASN A 1 277 ? -15.288 2.453 26.186 1.00 88.81 277 ASN A CA 1
ATOM 1993 C C . ASN A 1 277 ? -15.687 3.006 24.804 1.00 88.81 277 ASN A C 1
ATOM 1995 O O . ASN A 1 277 ? -16.851 2.890 24.414 1.00 88.81 277 ASN A O 1
ATOM 1999 N N . ALA A 1 278 ? -14.751 3.593 24.052 1.00 94.81 278 ALA A N 1
ATOM 2000 C CA . ALA A 1 278 ? -14.983 3.884 22.642 1.00 94.81 278 ALA A CA 1
ATOM 2001 C C . ALA A 1 278 ? -15.378 2.608 21.881 1.00 94.81 278 ALA A C 1
ATOM 2003 O O . ALA A 1 278 ? -14.889 1.514 22.169 1.00 94.81 278 ALA A O 1
ATOM 2004 N N . SER A 1 279 ? -16.266 2.753 20.904 1.00 96.69 279 SER A N 1
ATOM 2005 C CA . SER A 1 279 ? -16.728 1.648 20.066 1.00 96.69 279 SER A CA 1
ATOM 2006 C C . SER A 1 279 ? -17.026 2.141 18.660 1.00 96.69 279 SER A C 1
ATOM 2008 O O . SER A 1 279 ? -17.441 3.282 18.468 1.00 96.69 279 SER A O 1
ATOM 2010 N N . VAL A 1 280 ? -16.817 1.265 17.680 1.00 97.88 280 VAL A N 1
ATOM 2011 C CA . VAL A 1 280 ? -17.223 1.482 16.292 1.00 97.88 280 VAL A CA 1
ATOM 2012 C C . VAL A 1 280 ? -18.219 0.385 15.943 1.00 97.88 280 VAL A C 1
ATOM 2014 O O . VAL A 1 280 ? -17.863 -0.789 15.901 1.00 97.88 280 VAL A O 1
ATOM 2017 N N . THR A 1 281 ? -19.476 0.764 15.743 1.00 98.06 281 THR A N 1
ATOM 2018 C CA . THR A 1 281 ? -20.570 -0.153 15.407 1.00 98.06 281 THR A CA 1
ATOM 2019 C C . THR A 1 281 ? -20.883 -0.044 13.924 1.00 98.06 281 THR A C 1
ATOM 2021 O O . THR A 1 281 ? -21.026 1.058 13.403 1.00 98.06 281 THR A O 1
ATOM 2024 N N . LEU A 1 282 ? -21.013 -1.178 13.242 1.00 97.94 282 LEU A N 1
ATOM 2025 C CA . LEU A 1 282 ? -21.339 -1.237 11.819 1.00 97.94 282 LEU A CA 1
ATOM 2026 C C . LEU A 1 282 ? -22.813 -1.609 11.649 1.00 97.94 282 LEU A C 1
ATOM 2028 O O . LEU A 1 282 ? -23.285 -2.574 12.248 1.00 97.94 282 LEU A O 1
ATOM 2032 N N . THR A 1 283 ? -23.556 -0.835 10.860 1.00 97.38 283 THR A N 1
ATOM 2033 C CA . THR A 1 283 ? -25.004 -1.009 10.661 1.00 97.38 283 THR A CA 1
ATOM 2034 C C . THR A 1 283 ? -25.392 -0.830 9.197 1.00 97.38 283 THR A C 1
ATOM 2036 O O . THR A 1 283 ? -24.641 -0.260 8.405 1.00 97.38 283 THR A O 1
ATOM 2039 N N . ASN A 1 284 ? -26.589 -1.298 8.829 1.00 94.00 284 ASN A N 1
ATOM 2040 C CA . ASN A 1 284 ? -27.206 -1.036 7.522 1.00 94.00 284 ASN A CA 1
ATOM 2041 C C . ASN A 1 284 ? -26.299 -1.367 6.317 1.00 94.00 284 ASN A C 1
ATOM 2043 O O . ASN A 1 284 ? -26.253 -0.624 5.341 1.00 94.00 284 ASN A O 1
ATOM 2047 N N . GLY A 1 285 ? -25.566 -2.482 6.396 1.00 92.12 285 GLY A N 1
ATOM 2048 C CA . GLY A 1 285 ? -24.697 -2.962 5.315 1.00 92.12 285 GLY A CA 1
ATOM 2049 C C . GLY A 1 285 ? -23.248 -2.472 5.367 1.00 92.12 285 GLY A C 1
ATOM 2050 O O . GLY A 1 285 ? -22.478 -2.830 4.482 1.00 92.12 285 GLY A O 1
ATOM 2051 N N . ALA A 1 286 ? -22.854 -1.700 6.385 1.00 95.00 286 ALA A N 1
ATOM 2052 C CA . ALA A 1 286 ? -21.447 -1.384 6.623 1.00 95.00 286 ALA A CA 1
ATOM 2053 C C . ALA A 1 286 ? -20.661 -2.646 7.026 1.00 95.00 286 ALA A C 1
ATOM 2055 O O . ALA A 1 286 ? -21.135 -3.449 7.836 1.00 95.00 286 ALA A O 1
ATOM 2056 N N . THR A 1 287 ? -19.446 -2.802 6.499 1.00 92.62 287 THR A N 1
ATOM 2057 C CA . THR A 1 287 ? -18.565 -3.947 6.774 1.00 92.62 287 THR A CA 1
ATOM 2058 C C . THR A 1 287 ? -17.151 -3.484 7.125 1.00 92.62 287 THR A C 1
ATOM 2060 O O . THR A 1 287 ? -16.695 -2.437 6.670 1.00 92.62 287 THR A O 1
ATOM 2063 N N . ALA A 1 288 ? -16.452 -4.239 7.979 1.00 91.56 288 ALA A N 1
ATOM 2064 C CA . ALA A 1 288 ? -15.164 -3.815 8.541 1.00 91.56 288 ALA A CA 1
ATOM 2065 C C . ALA A 1 288 ? -14.034 -3.765 7.500 1.00 91.56 288 ALA A C 1
ATOM 2067 O O . ALA A 1 288 ? -13.149 -2.922 7.603 1.00 91.56 288 ALA A O 1
ATOM 2068 N N . ASP A 1 289 ? -14.095 -4.607 6.467 1.00 88.12 289 ASP A N 1
ATOM 2069 C CA . ASP A 1 289 ? -13.157 -4.636 5.335 1.00 88.12 289 ASP A CA 1
ATOM 2070 C C . ASP A 1 289 ? -13.220 -3.375 4.453 1.00 88.12 289 ASP A C 1
ATOM 2072 O O . ASP A 1 289 ? -12.389 -3.194 3.564 1.00 88.12 289 ASP A O 1
ATOM 2076 N N . LYS A 1 290 ? -14.195 -2.493 4.704 1.00 90.31 290 LYS A N 1
ATOM 2077 C CA . LYS A 1 290 ? -14.424 -1.233 3.984 1.00 90.31 290 LYS A CA 1
ATOM 2078 C C . LYS A 1 290 ? -14.164 0.013 4.822 1.00 90.31 290 LYS A C 1
ATOM 2080 O O . LYS A 1 290 ? -14.482 1.118 4.385 1.00 90.31 290 LYS A O 1
ATOM 2085 N N . VAL A 1 291 ? -13.616 -0.152 6.023 1.00 95.94 291 VAL A N 1
ATOM 2086 C CA . VAL A 1 291 ? -13.348 0.944 6.955 1.00 95.94 291 VAL A CA 1
ATOM 2087 C C . VAL A 1 291 ? -11.843 1.124 7.097 1.00 95.94 291 VAL A C 1
ATOM 2089 O O . VAL A 1 291 ? -11.157 0.277 7.664 1.00 95.94 291 VAL A O 1
ATOM 2092 N N . PHE A 1 292 ? -11.335 2.255 6.617 1.00 96.38 292 PHE A N 1
ATOM 2093 C CA . PHE A 1 292 ? -9.908 2.552 6.583 1.00 96.38 292 PHE A CA 1
ATOM 2094 C C . PHE A 1 292 ? -9.569 3.740 7.480 1.00 96.38 292 PHE A C 1
ATOM 2096 O O . PHE A 1 292 ? -10.143 4.819 7.347 1.00 96.38 292 PHE A O 1
ATOM 2103 N N . TRP A 1 293 ? -8.590 3.547 8.362 1.00 97.00 293 TRP A N 1
ATOM 2104 C CA . TRP A 1 293 ? -8.037 4.589 9.225 1.00 97.00 293 TRP A CA 1
ATOM 2105 C C . TRP A 1 293 ? -6.605 4.887 8.783 1.00 97.00 293 TRP A C 1
ATOM 2107 O O . TRP A 1 293 ? -5.707 4.070 8.977 1.00 97.00 293 TRP A O 1
ATOM 2117 N N . VAL A 1 294 ? -6.393 6.052 8.178 1.00 95.38 294 VAL A N 1
ATOM 2118 C CA . VAL A 1 294 ? -5.083 6.528 7.723 1.00 95.38 294 VAL A CA 1
ATOM 2119 C C . VAL A 1 294 ? -4.572 7.518 8.760 1.00 95.38 294 VAL A C 1
ATOM 2121 O O . VAL A 1 294 ? -5.040 8.651 8.821 1.00 95.38 294 VAL A O 1
ATOM 2124 N N . VAL A 1 295 ? -3.647 7.080 9.613 1.00 94.06 295 VAL A N 1
ATOM 2125 C CA . VAL A 1 295 ? -3.170 7.857 10.766 1.00 94.06 295 VAL A CA 1
ATOM 2126 C C . VAL A 1 295 ? -1.733 8.316 10.522 1.00 94.06 295 VAL A C 1
ATOM 2128 O O . VAL A 1 295 ? -0.845 7.489 10.325 1.00 94.06 295 VAL A O 1
ATOM 2131 N N . GLY A 1 296 ? -1.502 9.629 10.534 1.00 85.56 296 GLY A N 1
ATOM 2132 C CA . GLY A 1 296 ? -0.221 10.236 10.170 1.00 85.56 296 GLY A CA 1
ATOM 2133 C C . GLY A 1 296 ? 0.871 10.102 11.233 1.00 85.56 296 GLY A C 1
ATOM 2134 O O . GLY A 1 296 ? 2.056 10.114 10.901 1.00 85.56 296 GLY A O 1
ATOM 2135 N N . SER A 1 297 ? 0.505 9.960 12.511 1.00 85.25 297 SER A N 1
ATOM 2136 C CA . SER A 1 297 ? 1.462 9.740 13.604 1.00 85.25 297 SER A CA 1
ATOM 2137 C C . SER A 1 297 ? 0.834 9.000 14.790 1.00 85.25 297 SER A C 1
ATOM 2139 O O . SER A 1 297 ? -0.375 8.800 14.844 1.00 85.25 297 SER A O 1
ATOM 2141 N N . SER A 1 298 ? 1.642 8.605 15.775 1.00 77.81 298 SER A N 1
ATOM 2142 C CA . SER A 1 298 ? 1.181 8.006 17.042 1.00 77.81 298 SER A CA 1
ATOM 2143 C C . SER A 1 298 ? 1.670 8.800 18.242 1.00 77.81 298 SER A C 1
ATOM 2145 O O . SER A 1 298 ? 2.775 9.378 18.139 1.00 77.81 298 SER A O 1
#

Foldseek 3Di:
DDDDDDDDDDDDDDDDDDDDDDDDDDDPDDDDDDDDDDDDDPDPPPPDPDLDQDWWEEWEPWEFPDFAQQKTKIFTDDTDDPPDFQWKWKWKDDPDPPHTDGPDIDRDRMDMDRGGFAQDKMKMWMWIGDPSGHIYDIYDIYIPPGRHDQPDLLCQQPLLVQAQEEEAAEAEDDDAAEGAGEYAYPPYDYYYPVDVYHYNYYYYYPDPSNVVSVSSVVSSLVSLLPDDAPEEDDALAEEDEADEYEYLAEHEHAAYEYADAAAYRYHHQAYYYYDVPGDYHYYHRDDPSRYYYNHNYD

Solvent-accessible surface area (backbone atoms only — not comparable to full-atom values): 17547 Å² total; per-residue (Å²): 138,89,86,82,89,83,80,90,80,89,87,83,86,86,81,92,75,93,70,92,80,78,88,79,77,86,74,86,80,84,81,87,83,90,78,88,75,94,79,77,88,81,67,84,75,81,88,66,98,59,90,73,83,75,48,26,36,53,28,41,75,49,38,63,79,44,72,40,58,33,33,38,35,36,38,39,46,80,54,55,48,99,84,51,66,57,26,33,44,35,29,44,41,75,75,74,79,68,79,57,42,81,77,50,72,34,76,55,61,51,50,74,49,73,85,49,56,49,65,39,71,52,32,34,36,35,24,25,27,29,80,80,70,35,61,22,55,62,24,68,72,26,62,64,54,61,25,32,73,72,64,58,82,90,51,50,35,55,72,31,66,57,43,66,43,75,36,49,65,59,47,81,48,82,55,80,48,76,44,75,35,21,38,32,20,45,85,26,84,51,76,44,29,74,65,66,21,44,73,57,55,54,81,34,66,67,39,74,65,25,52,50,18,51,51,31,38,52,42,30,51,54,53,64,69,67,53,74,71,75,41,72,65,73,80,43,59,43,78,45,63,57,46,34,35,31,25,88,41,66,49,61,36,32,59,24,34,40,41,33,64,52,52,31,38,38,40,27,54,22,37,74,46,67,48,93,85,42,43,79,44,66,34,75,67,30,52,76,94,30,59,45,80,46,64,62,41,125

pLDDT: mean 78.93, std 24.08, range [22.19, 98.5]